Protein AF-A0A561US53-F1 (afdb_monomer)

Mean predicted aligned error: 11.06 Å

pLDDT: mean 70.09, std 14.66, range [27.77, 94.19]

Radius of gyration: 16.98 Å; Cα contacts (8 Å, |Δi|>4): 277; chains: 1; bounding box: 36×35×56 Å

Structure (mmCIF, N/CA/C/O backbone):
data_AF-A0A561US53-F1
#
_entry.id   AF-A0A561US53-F1
#
loop_
_atom_site.group_PDB
_atom_site.id
_atom_site.type_symbol
_atom_site.label_atom_id
_atom_site.label_alt_id
_atom_site.label_comp_id
_atom_site.label_asym_id
_atom_site.label_entity_id
_atom_site.label_seq_id
_atom_site.pdbx_PDB_ins_code
_atom_site.Cartn_x
_atom_site.Cartn_y
_atom_site.Cartn_z
_atom_site.occupancy
_atom_site.B_iso_or_equiv
_atom_site.auth_seq_id
_atom_site.auth_comp_id
_atom_site.auth_asym_id
_atom_site.auth_atom_id
_atom_site.pdbx_PDB_model_num
ATOM 1 N N . MET A 1 1 ? 6.860 -11.327 18.563 1.00 47.81 1 MET A N 1
ATOM 2 C CA . MET A 1 1 ? 6.692 -9.930 18.096 1.00 47.81 1 MET A CA 1
ATOM 3 C C . MET A 1 1 ? 5.212 -9.585 18.266 1.00 47.81 1 MET A C 1
ATOM 5 O O . MET A 1 1 ? 4.411 -10.388 17.823 1.00 47.81 1 MET A O 1
ATOM 9 N N . ARG A 1 2 ? 4.826 -8.514 18.985 1.00 60.31 2 ARG A N 1
ATOM 10 C CA . ARG A 1 2 ? 3.409 -8.286 19.382 1.00 60.31 2 ARG A CA 1
ATOM 11 C C . ARG A 1 2 ? 2.509 -7.714 18.279 1.00 60.31 2 ARG A C 1
ATOM 13 O O . ARG A 1 2 ? 1.297 -7.820 18.393 1.00 60.31 2 ARG A O 1
ATOM 20 N N . HIS A 1 3 ? 3.092 -7.125 17.237 1.00 65.12 3 HIS A N 1
ATOM 21 C CA . HIS A 1 3 ? 2.346 -6.511 16.140 1.00 65.12 3 HIS A CA 1
ATOM 22 C C . HIS A 1 3 ? 2.810 -7.133 14.818 1.00 65.12 3 HIS A C 1
ATOM 24 O O . HIS A 1 3 ? 4.002 -7.024 14.507 1.00 65.12 3 HIS A O 1
ATOM 30 N N . PRO A 1 4 ? 1.917 -7.794 14.062 1.00 67.75 4 PRO A N 1
ATOM 31 C CA . PRO A 1 4 ? 2.214 -8.270 12.716 1.00 67.75 4 PRO A CA 1
ATOM 32 C C . PRO A 1 4 ? 2.656 -7.119 11.803 1.00 67.75 4 PRO A C 1
ATOM 34 O O . PRO A 1 4 ? 2.146 -5.999 11.912 1.00 67.75 4 PRO A O 1
ATOM 37 N N . LEU A 1 5 ? 3.574 -7.391 10.868 1.00 64.00 5 LEU A N 1
ATOM 38 C CA . LEU A 1 5 ? 4.054 -6.390 9.906 1.00 64.00 5 LEU A CA 1
ATOM 39 C C . LEU A 1 5 ? 2.893 -5.774 9.105 1.00 64.00 5 LEU A C 1
ATOM 41 O O . LEU A 1 5 ? 2.8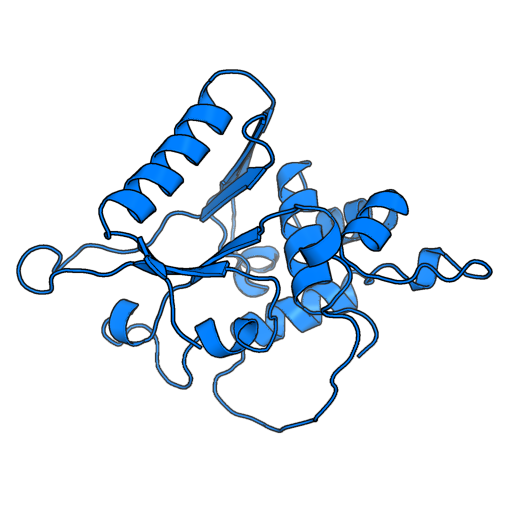63 -4.567 8.894 1.00 64.00 5 LEU A O 1
ATOM 45 N N . VAL A 1 6 ? 1.886 -6.577 8.748 1.00 61.41 6 VAL A N 1
ATOM 46 C CA . VAL A 1 6 ? 0.669 -6.115 8.061 1.00 61.41 6 VAL A CA 1
ATOM 47 C C . VAL A 1 6 ? -0.146 -5.120 8.868 1.00 61.41 6 VAL A C 1
ATOM 49 O O . VAL A 1 6 ? -0.614 -4.133 8.310 1.00 61.41 6 VAL A O 1
ATOM 52 N N . THR A 1 7 ? -0.285 -5.331 10.177 1.00 68.88 7 THR A N 1
ATOM 53 C CA . THR A 1 7 ? -0.986 -4.396 11.055 1.00 68.88 7 THR A CA 1
ATOM 54 C C . THR A 1 7 ? -0.268 -3.056 11.037 1.00 68.88 7 THR A C 1
ATOM 56 O O . THR A 1 7 ? -0.907 -2.025 10.872 1.00 68.88 7 THR A O 1
ATOM 59 N N . VAL A 1 8 ? 1.063 -3.067 11.132 1.00 74.88 8 VAL A N 1
ATOM 60 C CA . VAL A 1 8 ? 1.875 -1.847 11.091 1.00 74.88 8 VAL A CA 1
ATOM 61 C C . VAL A 1 8 ? 1.775 -1.154 9.738 1.00 74.88 8 VAL A C 1
ATOM 63 O O . VAL A 1 8 ? 1.469 0.028 9.705 1.00 74.88 8 VAL A O 1
ATOM 66 N N . LEU A 1 9 ? 1.935 -1.871 8.627 1.00 70.94 9 LEU A N 1
ATOM 67 C CA . LEU A 1 9 ? 1.839 -1.292 7.286 1.00 70.94 9 LEU A CA 1
ATOM 68 C C . LEU A 1 9 ? 0.445 -0.743 6.981 1.00 70.94 9 LEU A C 1
ATOM 70 O O . LEU A 1 9 ? 0.327 0.347 6.430 1.00 70.94 9 LEU A O 1
ATOM 74 N N . ALA A 1 10 ? -0.613 -1.461 7.361 1.00 70.25 10 ALA A N 1
ATOM 75 C CA . ALA A 1 10 ? -1.985 -1.007 7.173 1.00 70.25 10 ALA A CA 1
ATOM 76 C C . ALA A 1 10 ? -2.293 0.222 8.037 1.00 70.25 10 ALA A C 1
ATOM 78 O O . ALA A 1 10 ? -2.934 1.159 7.564 1.00 70.25 10 ALA A O 1
ATOM 79 N N . LEU A 1 11 ? -1.813 0.250 9.283 1.00 74.88 11 LEU A N 1
ATOM 80 C CA . LEU A 1 11 ? -1.936 1.405 10.170 1.00 74.88 11 LEU A CA 1
ATOM 81 C C . LEU A 1 11 ? -1.133 2.604 9.657 1.00 74.88 11 LEU A C 1
ATOM 83 O O . LEU A 1 11 ? -1.670 3.703 9.610 1.00 74.88 11 LEU A O 1
ATOM 87 N N . THR A 1 12 ? 0.104 2.400 9.200 1.00 73.50 12 THR A N 1
ATOM 88 C CA . THR A 1 12 ? 0.932 3.442 8.581 1.00 73.50 12 THR A CA 1
ATOM 89 C C . THR A 1 12 ? 0.277 3.981 7.317 1.00 73.50 12 THR A C 1
ATOM 91 O O . THR A 1 12 ? 0.130 5.191 7.181 1.00 73.50 12 THR A O 1
ATOM 94 N N . ALA A 1 13 ? -0.187 3.107 6.421 1.00 69.12 13 ALA A N 1
ATOM 95 C CA . ALA A 1 13 ? -0.892 3.516 5.214 1.00 69.12 13 ALA A CA 1
ATOM 96 C C . ALA A 1 13 ? -2.160 4.310 5.555 1.00 69.12 13 ALA A C 1
ATOM 98 O O . ALA A 1 13 ? -2.399 5.351 4.952 1.00 69.12 13 ALA A O 1
ATOM 99 N N . ARG A 1 14 ? -2.948 3.879 6.554 1.00 68.38 14 ARG A N 1
ATOM 100 C CA . ARG A 1 14 ? -4.140 4.617 7.002 1.00 68.38 14 ARG A CA 1
ATOM 101 C C . ARG A 1 14 ? -3.815 5.947 7.675 1.00 68.38 14 ARG A C 1
ATOM 103 O O . ARG A 1 14 ? -4.537 6.905 7.431 1.00 68.38 14 ARG A O 1
ATOM 110 N N . ALA A 1 15 ? -2.746 6.027 8.460 1.00 71.25 15 ALA A N 1
ATOM 111 C CA . ALA A 1 15 ? -2.285 7.270 9.069 1.00 71.25 15 ALA A CA 1
ATOM 112 C C . ALA A 1 15 ? -1.870 8.289 8.005 1.00 71.25 15 ALA A C 1
ATOM 114 O O . ALA A 1 15 ? -2.274 9.450 8.034 1.00 71.25 15 ALA A O 1
ATOM 115 N N . VAL A 1 16 ? -1.119 7.833 7.007 1.00 63.56 16 VAL A N 1
ATOM 116 C CA . VAL A 1 16 ? -0.717 8.640 5.855 1.00 63.56 16 VAL A CA 1
ATOM 117 C C . VAL A 1 16 ? -1.952 9.066 5.039 1.00 63.56 16 VAL A C 1
ATOM 119 O O . VAL A 1 16 ? -2.126 10.251 4.751 1.00 63.56 16 VAL A O 1
ATOM 122 N N . LEU A 1 17 ? -2.897 8.145 4.805 1.00 56.56 17 LEU A N 1
ATOM 123 C CA . LEU A 1 17 ? -4.239 8.424 4.264 1.00 56.56 17 LEU A CA 1
ATOM 124 C C . LEU A 1 17 ? -5.115 9.293 5.181 1.00 56.56 17 LEU A C 1
ATOM 126 O O . LEU A 1 17 ? -6.212 9.677 4.795 1.00 56.56 17 LEU A O 1
ATOM 130 N N . ALA A 1 18 ? -4.703 9.593 6.406 1.00 62.00 18 ALA A N 1
ATOM 131 C CA . ALA A 1 18 ? -5.403 10.520 7.284 1.00 62.00 18 ALA A CA 1
ATOM 132 C C . ALA A 1 18 ? -4.732 11.898 7.337 1.00 62.00 18 ALA A C 1
ATOM 134 O O . ALA A 1 18 ? -5.320 12.825 7.893 1.00 62.00 18 ALA A O 1
ATOM 135 N N . GLY A 1 19 ? -3.571 12.049 6.689 1.00 54.91 19 GLY A N 1
ATOM 136 C CA . GLY A 1 19 ? -2.815 13.294 6.591 1.00 54.91 19 GLY A CA 1
ATOM 137 C C . GLY A 1 19 ? -1.494 13.280 7.358 1.00 54.91 19 GLY A C 1
ATOM 138 O O . GLY A 1 19 ? -0.845 14.321 7.438 1.00 54.91 19 GLY A O 1
ATOM 139 N N . ALA A 1 20 ? -1.072 12.139 7.915 1.00 62.84 20 ALA A N 1
ATOM 140 C CA . ALA A 1 20 ? 0.216 12.040 8.591 1.00 62.84 20 ALA A CA 1
ATOM 141 C C . ALA A 1 20 ? 1.372 12.249 7.598 1.00 62.84 20 ALA A C 1
ATOM 143 O O . ALA A 1 20 ? 1.486 11.547 6.594 1.00 62.84 20 ALA A O 1
ATOM 144 N N . ARG A 1 21 ? 2.238 13.223 7.898 1.00 63.00 21 ARG A N 1
ATOM 145 C CA . ARG A 1 21 ? 3.372 13.645 7.050 1.00 63.00 21 ARG A CA 1
ATOM 146 C C . ARG A 1 21 ? 4.745 13.331 7.649 1.00 63.00 21 ARG A C 1
ATOM 148 O O . ARG A 1 21 ? 5.763 13.714 7.089 1.00 63.00 21 ARG A O 1
ATOM 155 N N . SER A 1 22 ? 4.784 12.657 8.793 1.00 62.22 22 SER A N 1
ATOM 156 C CA . SER A 1 22 ? 6.012 12.239 9.470 1.00 62.22 22 SER A CA 1
ATOM 157 C C . SER A 1 22 ? 5.762 10.951 10.254 1.00 62.22 22 SER A C 1
ATOM 159 O O . SER A 1 22 ? 4.616 10.640 10.577 1.00 62.22 22 SER A O 1
ATOM 161 N N . LEU A 1 23 ? 6.816 10.205 10.607 1.00 65.69 23 LEU A N 1
ATOM 162 C CA . LEU A 1 23 ? 6.675 9.024 11.478 1.00 65.69 23 LEU A CA 1
ATOM 163 C C . LEU A 1 23 ? 6.080 9.366 12.844 1.00 65.69 23 LEU A C 1
ATOM 165 O O . LEU A 1 23 ? 5.353 8.554 13.408 1.00 65.69 23 LEU A O 1
ATOM 169 N N . LEU A 1 24 ? 6.366 10.567 13.350 1.00 70.94 24 LEU A N 1
ATOM 170 C CA . LEU A 1 24 ? 5.757 11.067 14.575 1.00 70.94 24 LEU A CA 1
ATOM 171 C C . LEU A 1 24 ? 4.241 11.211 14.396 1.00 70.94 24 LEU A C 1
ATOM 173 O O . LEU A 1 24 ? 3.497 10.599 15.151 1.00 70.94 24 LEU A O 1
ATOM 177 N N . ALA A 1 25 ? 3.797 11.891 13.334 1.00 63.75 25 ALA A N 1
ATOM 178 C CA . ALA A 1 25 ? 2.376 12.043 13.021 1.00 63.75 25 ALA A CA 1
ATOM 179 C C . ALA A 1 25 ? 1.690 10.696 12.729 1.00 63.75 25 ALA A C 1
ATOM 181 O O . ALA A 1 25 ? 0.515 10.512 13.031 1.00 63.75 25 ALA A O 1
ATOM 182 N N . VAL A 1 26 ? 2.419 9.729 12.157 1.00 71.31 26 VAL A N 1
ATOM 183 C CA . VAL A 1 26 ? 1.930 8.353 11.995 1.00 71.31 26 VAL A CA 1
ATOM 184 C C . VAL A 1 26 ? 1.754 7.690 13.358 1.00 71.31 26 VAL A C 1
ATOM 186 O O . VAL A 1 26 ? 0.722 7.079 13.597 1.00 71.31 26 VAL A O 1
ATOM 189 N N . GLY A 1 27 ? 2.734 7.813 14.253 1.00 76.38 27 GLY A N 1
ATOM 190 C CA . GLY A 1 27 ? 2.661 7.278 15.610 1.00 76.38 27 GLY A CA 1
ATOM 191 C C . GLY A 1 27 ? 1.522 7.882 16.431 1.00 76.38 27 GLY A C 1
ATOM 192 O O . GLY A 1 27 ? 0.808 7.138 17.095 1.00 76.38 27 GLY A O 1
ATOM 193 N N . GLU A 1 28 ? 1.326 9.198 16.341 1.00 82.00 28 GLU A N 1
ATOM 194 C CA . GLU A 1 28 ? 0.218 9.929 16.970 1.00 82.00 28 GLU A CA 1
ATOM 195 C C . GLU A 1 28 ? -1.127 9.450 16.423 1.00 82.00 28 GLU A C 1
ATOM 197 O O . GLU A 1 28 ? -1.981 9.008 17.186 1.00 82.00 28 GLU A O 1
ATOM 202 N N . TRP A 1 29 ? -1.279 9.410 15.094 1.00 86.75 29 TRP A N 1
ATOM 203 C CA . TRP A 1 29 ? -2.506 8.913 14.476 1.00 86.75 29 TRP A CA 1
ATOM 204 C C . TRP A 1 29 ? -2.807 7.469 14.873 1.00 86.75 29 TRP A C 1
ATOM 206 O O . TRP A 1 29 ? -3.952 7.119 15.147 1.00 86.75 29 TRP A O 1
ATOM 216 N N . VAL A 1 30 ? -1.780 6.615 14.898 1.00 84.19 30 VAL A N 1
ATOM 217 C CA . VAL A 1 30 ? -1.933 5.224 15.313 1.00 84.19 30 VAL A CA 1
ATOM 218 C C . VAL A 1 30 ? -2.359 5.157 16.769 1.00 84.19 30 VAL A C 1
ATOM 220 O O . VAL A 1 30 ? -3.300 4.431 17.051 1.00 84.19 30 VAL A O 1
ATOM 223 N N . ALA A 1 31 ? -1.743 5.916 17.673 1.00 85.88 31 ALA A N 1
ATOM 224 C CA . ALA A 1 31 ? -2.114 5.926 19.088 1.00 85.88 31 ALA A CA 1
ATOM 225 C C . ALA A 1 31 ? -3.589 6.303 19.330 1.00 85.88 31 ALA A C 1
ATOM 227 O O . ALA A 1 31 ? -4.179 5.820 20.298 1.00 85.88 31 ALA A O 1
ATOM 228 N N . ASP A 1 32 ? -4.175 7.095 18.428 1.00 82.50 32 ASP A N 1
ATOM 229 C CA . ASP A 1 32 ? -5.578 7.524 18.463 1.00 82.50 32 ASP A CA 1
ATOM 230 C C . ASP A 1 32 ? -6.508 6.679 17.572 1.00 82.50 32 ASP A C 1
ATOM 232 O O . ASP A 1 32 ? -7.720 6.914 17.513 1.00 82.50 32 ASP A O 1
ATOM 236 N N . ALA A 1 33 ? -5.977 5.681 16.860 1.00 79.94 33 ALA A N 1
ATOM 237 C CA . ALA A 1 33 ? -6.776 4.860 15.965 1.00 79.94 33 ALA A CA 1
ATOM 238 C C . ALA A 1 33 ? -7.817 4.041 16.753 1.00 79.94 33 ALA A C 1
ATOM 240 O O . ALA A 1 33 ? -7.483 3.468 17.789 1.00 79.94 33 ALA A O 1
ATOM 241 N N . PRO A 1 34 ? -9.066 3.911 16.268 1.00 78.00 34 PRO A N 1
ATOM 242 C CA . PRO A 1 34 ? -10.123 3.239 17.018 1.00 78.00 34 PRO A CA 1
ATOM 243 C C . PRO A 1 34 ? -9.823 1.739 17.212 1.00 78.00 34 PRO A C 1
ATOM 245 O O . PRO A 1 34 ? -9.317 1.107 16.280 1.00 78.00 34 PRO A O 1
ATOM 248 N N . PRO A 1 35 ? -10.198 1.126 18.357 1.00 76.81 35 PRO A N 1
ATOM 249 C CA . PRO A 1 35 ? -9.976 -0.304 18.628 1.00 76.81 35 PRO A CA 1
ATOM 250 C C . PRO A 1 35 ? -10.502 -1.218 17.517 1.00 76.81 35 PRO A C 1
ATOM 252 O O . PRO A 1 35 ? -9.815 -2.141 17.084 1.00 76.81 35 PRO A O 1
ATOM 255 N N . ALA A 1 36 ? -11.662 -0.865 16.955 1.00 72.12 36 ALA A N 1
ATOM 256 C CA . ALA A 1 36 ? -12.276 -1.565 15.831 1.00 72.12 36 ALA A CA 1
ATOM 257 C C . ALA A 1 36 ? -11.343 -1.695 14.611 1.00 72.12 36 ALA A C 1
ATOM 259 O O . ALA A 1 36 ? -11.446 -2.652 13.848 1.00 72.12 36 ALA A O 1
ATOM 260 N N . LEU A 1 37 ? -10.418 -0.751 14.395 1.00 68.12 37 LEU A N 1
ATOM 261 C CA . LEU A 1 37 ? -9.443 -0.846 13.311 1.00 68.12 37 LEU A CA 1
ATOM 262 C C . LEU A 1 37 ? -8.402 -1.940 13.576 1.00 68.12 37 LEU A C 1
ATOM 264 O O . LEU A 1 37 ? -8.063 -2.682 12.658 1.00 68.12 37 LEU A O 1
ATOM 268 N N . LEU A 1 38 ? -7.915 -2.060 14.810 1.00 71.12 38 LEU A N 1
ATOM 269 C CA . LEU A 1 38 ? -6.960 -3.100 15.197 1.00 71.12 38 LEU A CA 1
ATOM 270 C C . LEU A 1 38 ? -7.609 -4.481 15.163 1.00 71.12 38 LEU A C 1
ATOM 272 O O . LEU A 1 38 ? -7.028 -5.416 14.615 1.00 71.12 38 LEU A O 1
ATOM 276 N N . GLU A 1 39 ? -8.841 -4.583 15.651 1.00 70.44 39 GLU A N 1
ATOM 277 C CA . GLU A 1 39 ? -9.632 -5.814 15.606 1.00 70.44 39 GLU A CA 1
ATOM 278 C C . GLU A 1 39 ? -9.887 -6.270 14.163 1.00 70.44 39 GLU A C 1
ATOM 280 O O . GLU A 1 39 ? -9.769 -7.461 13.853 1.00 70.44 39 GLU A O 1
ATOM 285 N N . ARG A 1 40 ? -10.178 -5.327 13.250 1.00 61.84 40 ARG A N 1
ATOM 286 C CA . ARG A 1 40 ? -10.301 -5.588 11.803 1.00 61.84 40 ARG A CA 1
ATOM 287 C C . ARG A 1 40 ? -8.997 -6.074 11.175 1.00 61.84 40 ARG A C 1
ATOM 289 O O . ARG A 1 40 ? -9.053 -6.849 10.225 1.00 61.84 40 ARG A O 1
ATOM 296 N N . LEU A 1 41 ? -7.856 -5.638 11.703 1.00 63.78 41 LEU A N 1
ATOM 297 C CA . LEU A 1 41 ? -6.516 -6.065 11.289 1.00 63.78 41 LEU A CA 1
ATOM 298 C C . LEU A 1 41 ? -6.042 -7.344 12.003 1.00 63.78 41 LEU A C 1
ATOM 300 O O . LEU A 1 41 ? -4.880 -7.711 11.863 1.00 63.78 41 LEU A O 1
ATOM 304 N N . GLY A 1 42 ? -6.919 -8.020 12.755 1.00 64.06 42 GLY A N 1
ATOM 305 C CA . GLY A 1 42 ? -6.611 -9.288 13.424 1.00 64.06 42 GLY A CA 1
ATOM 306 C C . GLY A 1 42 ? -5.849 -9.146 14.744 1.00 64.06 42 GLY A C 1
ATOM 307 O O . GLY A 1 42 ? -5.445 -10.152 15.323 1.00 64.06 42 GLY A O 1
ATOM 308 N N . THR A 1 43 ? -5.673 -7.925 15.250 1.00 71.00 43 THR A N 1
ATOM 309 C CA . THR A 1 43 ? -5.027 -7.677 16.541 1.00 71.00 43 THR A CA 1
ATOM 310 C C . THR A 1 43 ? -6.043 -7.833 17.665 1.00 71.00 43 THR A C 1
ATOM 312 O O . THR A 1 43 ? -7.066 -7.150 17.688 1.00 71.00 43 THR A O 1
ATOM 315 N N . VAL A 1 44 ? -5.745 -8.710 18.624 1.00 74.44 44 VAL A N 1
ATOM 316 C CA . VAL A 1 44 ? -6.521 -8.823 19.864 1.00 74.44 44 VAL A CA 1
ATOM 317 C C . VAL A 1 44 ? -6.217 -7.607 20.737 1.00 74.44 44 VAL A C 1
ATOM 319 O O . VAL A 1 44 ? -5.059 -7.375 21.087 1.00 74.44 44 VAL A O 1
ATOM 322 N N . VAL A 1 45 ? -7.247 -6.827 21.066 1.00 78.69 45 VAL A N 1
ATOM 323 C CA . VAL A 1 45 ? -7.120 -5.671 21.960 1.00 78.69 45 VAL A CA 1
ATOM 324 C C . VAL A 1 45 ? -7.190 -6.157 23.404 1.00 78.69 45 VAL A C 1
ATOM 326 O O . VAL A 1 45 ? -8.164 -6.789 23.804 1.00 78.69 45 VAL A O 1
ATOM 329 N N . ASP A 1 46 ? -6.144 -5.874 24.180 1.00 80.44 46 ASP A N 1
ATOM 330 C CA . ASP A 1 46 ? -6.106 -6.157 25.617 1.00 80.44 46 ASP A CA 1
ATOM 331 C C . ASP A 1 46 ? -7.188 -5.323 26.339 1.00 80.44 46 ASP A C 1
ATOM 333 O O . ASP A 1 46 ? -7.123 -4.090 26.286 1.00 80.44 46 ASP A O 1
ATOM 337 N N . PRO A 1 47 ? -8.172 -5.947 27.017 1.00 77.56 47 PRO A N 1
ATOM 338 C CA . PRO A 1 47 ? -9.246 -5.216 27.689 1.00 77.56 47 PRO A CA 1
ATOM 339 C C . PRO A 1 47 ? -8.773 -4.375 28.882 1.00 77.56 47 PRO A C 1
ATOM 341 O O . PRO A 1 47 ? -9.401 -3.372 29.211 1.00 77.56 47 PRO A O 1
ATOM 344 N N . LEU A 1 48 ? -7.683 -4.777 29.544 1.00 80.62 48 LEU A N 1
ATOM 345 C CA . LEU A 1 48 ? -7.147 -4.118 30.739 1.00 80.62 48 LEU A CA 1
ATOM 346 C C . LEU A 1 48 ? -6.161 -3.006 30.377 1.00 80.62 48 LEU A C 1
ATOM 348 O O . LEU A 1 48 ? -6.088 -1.986 31.061 1.00 80.62 48 LEU A O 1
ATOM 352 N N . TYR A 1 49 ? -5.412 -3.183 29.287 1.00 80.25 49 TYR A N 1
ATOM 353 C CA . TYR A 1 49 ? -4.425 -2.212 28.816 1.00 80.25 49 TYR A CA 1
ATOM 354 C C . TYR A 1 49 ? -4.530 -1.978 27.307 1.00 80.25 49 TYR A C 1
ATOM 356 O O . TYR A 1 49 ? -3.560 -2.239 26.583 1.00 80.25 49 TYR A O 1
ATOM 364 N N . PRO A 1 50 ? -5.651 -1.420 26.811 1.00 74.88 50 PRO A N 1
ATOM 365 C CA . PRO A 1 50 ? -5.923 -1.313 25.383 1.00 74.88 50 PRO A CA 1
ATOM 366 C C . PRO A 1 50 ? -4.765 -0.654 24.643 1.00 74.88 50 PRO A C 1
ATOM 368 O O . PRO A 1 50 ? -4.246 -1.260 23.712 1.00 74.88 50 PRO A O 1
ATOM 371 N N . LYS A 1 51 ? -4.241 0.482 25.129 1.00 77.44 51 LYS A N 1
ATOM 372 C CA . LYS A 1 51 ? -3.132 1.224 24.493 1.00 77.44 51 LYS A CA 1
ATOM 373 C C . LYS A 1 51 ? -1.875 0.390 24.189 1.00 77.44 51 LYS A C 1
ATOM 375 O O . LYS A 1 51 ? -1.142 0.741 23.273 1.00 77.44 51 LYS A O 1
ATOM 380 N N . ARG A 1 52 ? -1.619 -0.723 24.893 1.00 80.50 52 ARG A N 1
ATOM 381 C CA . ARG A 1 52 ? -0.484 -1.627 24.599 1.00 80.50 52 ARG A CA 1
ATOM 382 C C . ARG A 1 52 ? -0.682 -2.469 23.332 1.00 80.50 52 ARG A C 1
ATOM 384 O O . ARG A 1 52 ? 0.278 -3.055 22.839 1.00 80.50 52 ARG A O 1
ATOM 391 N N . SER A 1 53 ? -1.906 -2.532 22.818 1.00 81.38 53 SER A N 1
ATOM 392 C CA . SER A 1 53 ? -2.273 -3.257 21.594 1.00 81.38 53 SER A CA 1
ATOM 393 C C . SER A 1 53 ? -1.882 -2.489 20.328 1.00 81.38 53 SER A C 1
ATOM 395 O O . SER A 1 53 ? -1.754 -3.085 19.257 1.00 81.38 53 SER A O 1
ATOM 397 N N . TRP A 1 54 ? -1.627 -1.182 20.449 1.00 85.75 54 TRP A N 1
ATOM 398 C CA . TRP A 1 54 ? -1.167 -0.334 19.358 1.00 85.75 54 TRP A CA 1
ATOM 399 C C . TRP A 1 54 ? 0.353 -0.369 19.229 1.00 85.75 54 TRP A C 1
ATOM 401 O O . TRP A 1 54 ? 1.062 -0.288 20.236 1.00 85.75 54 TRP A O 1
ATOM 411 N N . PRO A 1 55 ? 0.883 -0.457 17.998 1.00 82.62 55 PRO A N 1
ATOM 412 C CA . PRO A 1 55 ? 2.310 -0.337 17.798 1.00 82.62 55 PRO A CA 1
ATOM 413 C C . PRO A 1 55 ? 2.733 1.098 18.118 1.00 82.62 55 PRO A C 1
ATOM 415 O O . PRO A 1 55 ? 2.285 2.050 17.485 1.00 82.62 55 PRO A O 1
ATOM 418 N N . ALA A 1 56 ? 3.632 1.246 19.088 1.00 83.19 56 ALA A N 1
ATOM 419 C CA . ALA A 1 56 ? 4.283 2.524 19.346 1.00 83.19 56 ALA A CA 1
ATOM 420 C C . ALA A 1 56 ? 5.079 2.986 18.112 1.00 83.19 56 ALA A C 1
ATOM 422 O O . ALA A 1 56 ? 5.556 2.154 17.334 1.00 83.19 56 ALA A O 1
ATOM 423 N N . GLU A 1 57 ? 5.311 4.294 17.980 1.00 83.81 57 GLU A N 1
ATOM 424 C CA . GLU A 1 57 ? 6.113 4.876 16.892 1.00 83.81 57 GLU A CA 1
ATOM 425 C C . GLU A 1 57 ? 7.458 4.159 16.706 1.00 83.81 57 GLU A C 1
ATOM 427 O O . GLU A 1 57 ? 7.821 3.817 15.586 1.00 83.81 57 GLU A O 1
ATOM 432 N N . SER A 1 58 ? 8.157 3.823 17.794 1.00 75.19 58 SER A N 1
ATOM 433 C CA . SER A 1 58 ? 9.428 3.090 17.741 1.00 75.19 58 SER A CA 1
ATOM 434 C C . SER A 1 58 ? 9.296 1.683 17.142 1.00 75.19 58 SER A C 1
ATOM 436 O O . SER A 1 58 ? 10.222 1.182 16.505 1.00 75.19 58 SER A O 1
ATOM 438 N N . THR A 1 59 ? 8.137 1.041 17.309 1.00 77.56 59 THR A N 1
ATOM 439 C CA . THR A 1 59 ? 7.826 -0.246 16.678 1.00 77.56 59 THR A CA 1
ATOM 440 C C . THR A 1 59 ? 7.513 -0.076 15.201 1.00 77.56 59 THR A C 1
ATOM 442 O O . THR A 1 59 ? 8.025 -0.855 14.401 1.00 77.56 59 THR A O 1
ATOM 445 N N . ILE A 1 60 ? 6.732 0.946 14.839 1.00 75.75 60 ILE A N 1
ATOM 446 C CA . ILE A 1 60 ? 6.446 1.294 13.442 1.00 75.75 60 ILE A CA 1
ATOM 447 C C . ILE A 1 60 ? 7.760 1.565 12.710 1.00 75.75 60 ILE A C 1
ATOM 449 O O . ILE A 1 60 ? 8.064 0.915 11.715 1.00 75.75 60 ILE A O 1
ATOM 453 N N . ARG A 1 61 ? 8.590 2.441 13.277 1.00 69.88 61 ARG A N 1
ATOM 454 C CA . ARG A 1 61 ? 9.915 2.791 12.774 1.00 69.88 61 ARG A CA 1
ATOM 455 C C . ARG A 1 61 ? 10.792 1.561 12.571 1.00 69.88 61 ARG A C 1
ATOM 457 O O . ARG A 1 61 ? 11.266 1.343 11.467 1.00 69.88 61 ARG A O 1
ATOM 464 N N . ARG A 1 62 ? 10.963 0.726 13.602 1.00 67.75 62 ARG A N 1
ATOM 465 C CA . ARG A 1 62 ? 11.801 -0.481 13.522 1.00 67.75 62 ARG A CA 1
ATOM 466 C C . ARG A 1 62 ? 11.301 -1.467 12.468 1.00 67.75 62 ARG A C 1
ATOM 468 O O . ARG A 1 62 ? 12.114 -2.136 11.848 1.00 67.75 62 ARG A O 1
ATOM 475 N N . LEU A 1 63 ? 9.989 -1.610 12.290 1.00 72.12 63 LEU A N 1
ATOM 476 C CA . LEU A 1 63 ? 9.437 -2.542 11.304 1.00 72.12 63 LEU A CA 1
ATOM 477 C C . LEU A 1 63 ? 9.536 -2.007 9.876 1.00 72.12 63 LEU A C 1
ATOM 479 O O . LEU A 1 63 ? 9.870 -2.781 8.988 1.00 72.12 63 LEU A O 1
ATOM 483 N N . LEU A 1 64 ? 9.342 -0.705 9.664 1.00 68.50 64 LEU A N 1
ATOM 484 C CA . LEU A 1 64 ? 9.617 -0.072 8.370 1.00 68.50 64 LEU A 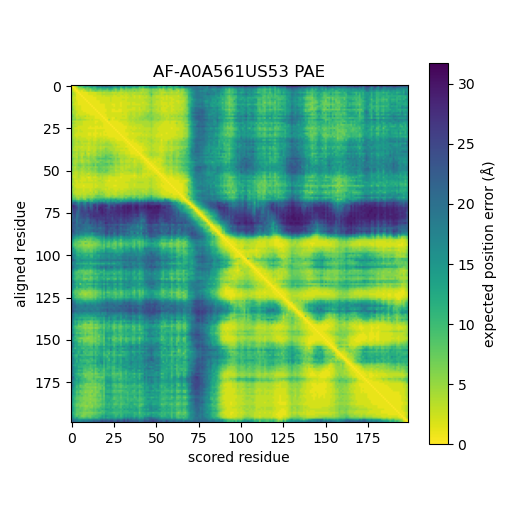CA 1
ATOM 485 C C . LEU A 1 64 ? 11.114 -0.112 8.035 1.00 68.50 64 LEU A C 1
ATOM 487 O O . LEU A 1 64 ? 11.473 -0.423 6.910 1.00 68.50 64 LEU A O 1
ATOM 491 N N . ALA A 1 65 ? 11.988 0.075 9.026 1.00 63.78 65 ALA A N 1
ATOM 492 C CA . ALA A 1 65 ? 13.430 -0.087 8.856 1.00 63.78 65 ALA A CA 1
ATOM 493 C C . ALA A 1 65 ? 13.810 -1.509 8.419 1.00 63.78 65 ALA A C 1
ATOM 495 O O . ALA A 1 65 ? 14.750 -1.684 7.662 1.00 63.78 65 ALA A O 1
ATOM 496 N N . ARG A 1 66 ? 13.070 -2.539 8.851 1.00 60.78 66 ARG A N 1
ATOM 497 C CA . ARG A 1 66 ? 13.305 -3.918 8.389 1.00 60.78 66 ARG A CA 1
ATOM 498 C C . ARG A 1 66 ? 12.925 -4.121 6.928 1.00 60.78 66 ARG A C 1
ATOM 500 O O . ARG A 1 66 ? 13.632 -4.841 6.234 1.00 60.78 66 ARG A O 1
ATOM 507 N N . VAL A 1 67 ? 11.869 -3.449 6.466 1.00 59.12 67 VAL A N 1
ATOM 508 C CA . VAL A 1 67 ? 11.537 -3.384 5.034 1.00 59.12 67 VAL A CA 1
ATOM 509 C C . VAL A 1 67 ? 12.674 -2.703 4.255 1.00 59.12 67 VAL A C 1
ATOM 511 O O . VAL A 1 67 ? 12.962 -3.116 3.136 1.00 59.12 67 VAL A O 1
ATOM 514 N N . ASP A 1 68 ? 13.377 -1.744 4.871 1.00 52.41 68 ASP A N 1
ATOM 515 C CA . ASP A 1 68 ? 14.568 -1.105 4.288 1.00 52.41 68 ASP A CA 1
ATOM 516 C C . ASP A 1 68 ? 15.827 -1.995 4.332 1.00 52.41 68 ASP A C 1
ATOM 518 O O . ASP A 1 68 ? 16.672 -1.894 3.444 1.00 52.41 68 ASP A O 1
ATOM 522 N N . THR A 1 69 ? 15.992 -2.840 5.361 1.00 44.00 69 THR A N 1
ATOM 523 C CA . THR A 1 69 ? 17.255 -3.549 5.658 1.00 44.00 69 THR A CA 1
ATOM 524 C C . THR A 1 69 ? 17.291 -5.038 5.313 1.00 44.00 69 THR A C 1
ATOM 526 O O . THR A 1 69 ? 18.302 -5.669 5.608 1.00 44.00 69 THR A O 1
ATOM 529 N N . ASP A 1 70 ? 16.267 -5.645 4.706 1.00 45.66 70 ASP A N 1
ATOM 530 C CA . ASP A 1 70 ? 16.263 -7.092 4.397 1.00 45.66 70 ASP A CA 1
ATOM 531 C C . ASP A 1 70 ? 17.187 -7.506 3.211 1.00 45.66 70 ASP A C 1
ATOM 533 O O . ASP A 1 70 ? 16.854 -8.344 2.372 1.00 45.66 70 ASP A O 1
ATOM 537 N N . ALA A 1 71 ? 18.430 -7.006 3.223 1.00 36.56 71 ALA A N 1
ATOM 538 C CA . ALA A 1 71 ? 19.630 -7.659 2.709 1.00 36.56 71 ALA A CA 1
ATOM 539 C C . ALA A 1 71 ? 20.461 -8.245 3.889 1.00 36.56 71 ALA A C 1
ATOM 541 O O . ALA A 1 71 ? 21.384 -7.612 4.393 1.00 36.56 71 ALA A O 1
ATOM 542 N N . SER A 1 72 ? 20.165 -9.508 4.252 1.00 36.31 72 SER A N 1
ATOM 543 C CA . SER A 1 72 ? 20.923 -10.447 5.134 1.00 36.31 72 SER A CA 1
ATOM 544 C C . SER A 1 72 ? 20.742 -10.367 6.680 1.00 36.31 72 SER A C 1
ATOM 546 O O . SER A 1 72 ? 20.318 -9.343 7.200 1.00 36.31 72 SER A O 1
ATOM 548 N N . PRO A 1 73 ? 20.945 -11.475 7.449 1.00 50.44 73 PRO A N 1
ATOM 549 C CA . PRO A 1 73 ? 19.840 -12.174 8.120 1.00 50.44 73 PRO A CA 1
ATOM 550 C C . PRO A 1 73 ? 20.032 -12.422 9.635 1.00 50.44 73 PRO A C 1
ATOM 552 O O . PRO A 1 73 ? 21.135 -12.431 10.169 1.00 50.44 73 PRO A O 1
ATOM 555 N N . SER A 1 74 ? 18.949 -12.786 10.328 1.00 33.25 74 SER A N 1
ATOM 556 C CA . SER A 1 74 ? 18.865 -14.073 11.050 1.00 33.25 74 SER A CA 1
ATOM 557 C C . SER A 1 74 ? 17.439 -14.347 11.546 1.00 33.25 74 SER A C 1
ATOM 559 O O . SER A 1 74 ? 16.663 -13.439 11.843 1.00 33.25 74 SER A O 1
ATOM 561 N N . GLY A 1 75 ? 17.078 -15.630 11.496 1.00 34.97 75 GLY A N 1
ATOM 562 C CA . GLY A 1 75 ? 15.717 -16.142 11.591 1.00 34.97 75 GLY A CA 1
ATOM 563 C C . GLY A 1 75 ? 15.061 -16.099 12.969 1.00 34.97 75 GLY A C 1
ATOM 564 O O . GLY A 1 75 ? 15.670 -15.834 13.999 1.00 34.97 75 GLY A O 1
ATOM 565 N N . GLY A 1 76 ? 13.770 -16.410 12.949 1.00 28.25 76 GLY A N 1
ATOM 566 C CA . GLY A 1 76 ? 12.945 -16.592 14.130 1.00 28.25 76 GLY A CA 1
ATOM 567 C C . GLY A 1 76 ? 11.521 -16.924 13.713 1.00 28.25 76 GLY A C 1
ATOM 568 O O . GLY A 1 76 ? 10.776 -16.043 13.297 1.00 28.25 76 GLY A O 1
ATOM 569 N N . SER A 1 77 ? 11.195 -18.213 13.799 1.00 37.41 77 SER A N 1
ATOM 570 C CA . SER A 1 77 ? 9.854 -18.790 13.682 1.00 37.41 77 SER A CA 1
ATOM 571 C C . SER A 1 77 ? 8.831 -18.048 14.553 1.00 37.41 77 SER A C 1
ATOM 573 O O . SER A 1 77 ? 9.161 -17.588 15.648 1.00 37.41 77 SER A O 1
ATOM 575 N N . GLY A 1 78 ? 7.582 -17.958 14.093 1.00 27.77 78 GLY A N 1
ATOM 576 C CA . GLY A 1 78 ? 6.495 -17.445 14.922 1.00 27.77 78 GLY A CA 1
ATOM 577 C C . GLY A 1 78 ? 5.194 -17.196 14.174 1.00 27.77 78 GLY A C 1
ATOM 578 O O . GLY A 1 78 ? 4.793 -16.049 14.004 1.00 27.77 78 GLY A O 1
ATOM 579 N N . THR A 1 79 ? 4.519 -18.270 13.768 1.00 44.84 79 THR A N 1
ATOM 580 C CA . THR A 1 79 ? 3.085 -18.277 13.454 1.00 44.84 79 THR A CA 1
ATOM 581 C C . THR A 1 79 ? 2.289 -17.685 14.621 1.00 44.84 79 THR A C 1
ATOM 583 O O . THR A 1 79 ? 2.495 -18.104 15.757 1.00 44.84 79 THR A O 1
ATOM 586 N N . THR A 1 80 ? 1.375 -16.744 14.364 1.00 33.91 80 THR A N 1
ATOM 587 C CA . THR A 1 80 ? 0.010 -16.689 14.942 1.00 33.91 80 THR A CA 1
ATOM 588 C C . THR A 1 80 ? -0.740 -15.424 14.497 1.00 33.91 80 THR A C 1
ATOM 590 O O . THR A 1 80 ? -0.165 -14.344 14.413 1.00 33.91 80 THR A O 1
ATOM 593 N N . ALA A 1 81 ? -2.047 -15.606 14.261 1.00 34.91 81 ALA A N 1
ATOM 594 C CA . ALA A 1 81 ? -3.098 -14.608 13.994 1.00 34.91 81 ALA A CA 1
ATOM 595 C C . ALA A 1 81 ? -3.401 -14.197 12.532 1.00 34.91 81 ALA A C 1
ATOM 597 O O . ALA A 1 81 ? -3.953 -13.126 12.313 1.00 34.91 81 ALA A O 1
ATOM 598 N N . SER A 1 82 ? -3.168 -15.078 11.549 1.00 38.56 82 SER A N 1
ATOM 599 C CA . SER A 1 82 ? -3.482 -14.807 10.128 1.00 38.56 82 SER A CA 1
ATOM 600 C C . SER A 1 82 ? -4.947 -15.104 9.687 1.00 38.56 82 SER A C 1
ATOM 602 O O . SER A 1 82 ? -5.377 -14.843 8.565 1.00 38.56 82 SER A O 1
ATOM 604 N N . GLY A 1 83 ? -5.785 -15.663 10.570 1.00 37.28 83 GLY A N 1
ATOM 605 C CA . GLY A 1 83 ? -7.123 -16.151 10.183 1.00 37.28 83 GLY A CA 1
ATOM 606 C C . GLY A 1 83 ? -8.263 -15.119 10.215 1.00 37.28 83 GLY A C 1
ATOM 607 O O . GLY A 1 83 ? -9.273 -15.290 9.536 1.00 37.28 83 GLY A O 1
ATOM 608 N N . ALA A 1 84 ? -8.144 -14.047 11.005 1.00 38.56 84 ALA A N 1
ATOM 609 C CA . ALA A 1 84 ? -9.296 -13.206 11.362 1.00 38.56 84 ALA A CA 1
ATOM 610 C C . ALA A 1 84 ? -9.568 -12.038 10.392 1.00 38.56 84 ALA A C 1
ATOM 612 O O . ALA A 1 84 ? -10.705 -11.566 10.311 1.00 38.56 84 ALA A O 1
ATOM 613 N N . ALA A 1 85 ? -8.560 -11.569 9.646 1.00 36.72 85 ALA A N 1
ATOM 614 C CA . ALA A 1 85 ? -8.729 -10.504 8.651 1.00 36.72 85 ALA A CA 1
ATOM 615 C C . ALA A 1 85 ? -9.366 -11.028 7.347 1.00 36.72 85 ALA A C 1
ATOM 617 O O . ALA A 1 85 ? -10.240 -10.369 6.777 1.00 36.72 85 ALA A O 1
ATOM 618 N N . ALA A 1 86 ? -9.028 -12.259 6.937 1.00 38.47 86 ALA A N 1
ATOM 619 C CA . ALA A 1 86 ? -9.653 -12.942 5.800 1.00 38.47 86 ALA A CA 1
ATOM 620 C C . ALA A 1 86 ? -11.158 -13.202 6.019 1.00 38.47 86 ALA A C 1
ATOM 622 O O . ALA A 1 86 ? -11.954 -13.059 5.091 1.00 38.47 86 ALA A O 1
ATOM 623 N N . ALA A 1 87 ? -11.564 -13.488 7.261 1.00 37.84 87 ALA A N 1
ATOM 624 C CA . ALA A 1 87 ? -12.952 -13.770 7.635 1.00 37.84 87 ALA A CA 1
ATOM 625 C C . ALA A 1 87 ? -13.910 -12.561 7.529 1.00 37.84 87 ALA A C 1
ATOM 627 O O . ALA A 1 87 ? -15.121 -12.736 7.636 1.00 37.84 87 ALA A O 1
ATOM 628 N N . ARG A 1 88 ? -13.404 -11.333 7.319 1.00 46.09 88 ARG A N 1
ATOM 629 C CA . ARG A 1 88 ? -14.210 -10.091 7.336 1.00 46.09 88 ARG A CA 1
ATOM 630 C C . ARG A 1 88 ? -14.214 -9.321 6.008 1.00 46.09 88 ARG A C 1
ATOM 632 O O . ARG A 1 88 ? -14.623 -8.163 5.971 1.00 46.09 88 ARG A O 1
ATOM 639 N N . GLY A 1 89 ? -13.743 -9.942 4.922 1.00 50.47 89 GLY A N 1
ATOM 640 C CA . GLY A 1 89 ? -13.877 -9.431 3.549 1.00 50.47 89 GLY A CA 1
ATOM 641 C C . GLY A 1 89 ? -12.985 -8.240 3.168 1.00 50.47 89 GLY A C 1
ATOM 642 O O . GLY A 1 89 ? -13.065 -7.763 2.034 1.00 50.47 89 GLY A O 1
ATOM 643 N N . VAL A 1 90 ? -12.115 -7.761 4.067 1.00 58.28 90 VAL A N 1
ATOM 644 C CA . VAL A 1 90 ? -11.135 -6.713 3.740 1.00 58.28 90 VAL A CA 1
ATOM 645 C C . VAL A 1 90 ? -10.038 -7.329 2.880 1.00 58.28 90 VAL A C 1
ATOM 647 O O . VAL A 1 90 ? -9.283 -8.188 3.327 1.00 58.28 90 VAL A O 1
ATOM 650 N N . ARG A 1 91 ? -9.958 -6.895 1.621 1.00 70.19 91 ARG A N 1
ATOM 651 C CA . ARG A 1 91 ? -8.922 -7.335 0.684 1.00 70.19 91 ARG A CA 1
ATOM 652 C C . ARG A 1 91 ? -7.808 -6.302 0.649 1.00 70.19 91 ARG A C 1
ATOM 654 O O . ARG A 1 91 ? -8.011 -5.206 0.134 1.00 70.19 91 ARG A O 1
ATOM 661 N N . THR A 1 92 ? -6.635 -6.670 1.145 1.00 74.69 92 THR A N 1
ATOM 662 C CA . THR A 1 92 ? -5.443 -5.822 1.073 1.00 74.69 92 THR A CA 1
ATOM 663 C C . THR A 1 92 ? -4.576 -6.279 -0.088 1.00 74.69 92 THR A C 1
ATOM 665 O O . THR A 1 92 ? -4.155 -7.433 -0.151 1.00 74.69 92 THR A O 1
ATOM 668 N N . HIS A 1 93 ? -4.340 -5.371 -1.029 1.00 83.31 93 HIS A N 1
ATOM 669 C CA . HIS A 1 93 ? -3.468 -5.591 -2.173 1.00 83.31 93 HIS A CA 1
ATOM 670 C C . HIS A 1 93 ? -2.220 -4.739 -1.976 1.00 83.31 93 HIS A C 1
ATOM 672 O O 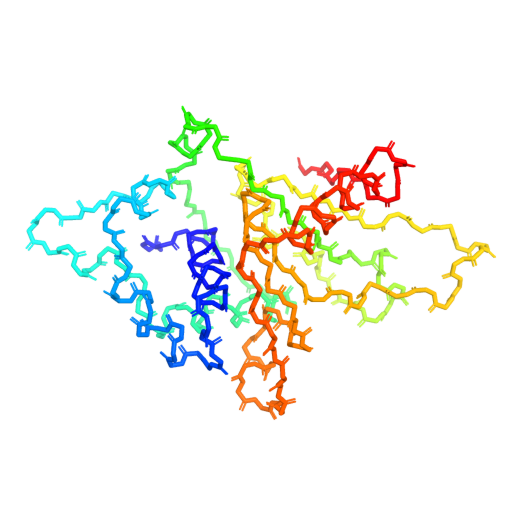. HIS A 1 93 ? -2.332 -3.552 -1.670 1.00 83.31 93 HIS A O 1
ATOM 678 N N . VAL A 1 94 ? -1.046 -5.334 -2.156 1.00 82.75 94 VAL A N 1
ATOM 679 C CA . VAL A 1 94 ? 0.230 -4.617 -2.117 1.00 82.75 94 VAL A CA 1
ATOM 680 C C . VAL A 1 94 ? 0.942 -4.893 -3.425 1.00 82.75 94 VAL A C 1
ATOM 682 O O . VAL A 1 94 ? 1.122 -6.051 -3.795 1.00 82.75 94 VAL A O 1
ATOM 685 N N . VAL A 1 95 ? 1.318 -3.827 -4.131 1.00 86.06 95 VAL A N 1
ATOM 686 C CA . VAL A 1 95 ? 2.205 -3.941 -5.286 1.00 86.06 95 VAL A CA 1
ATOM 687 C C . VAL A 1 95 ? 3.628 -3.778 -4.781 1.00 86.06 95 VAL A C 1
ATOM 689 O O . VAL A 1 95 ? 3.983 -2.716 -4.270 1.00 86.06 95 VAL A O 1
ATOM 692 N N . VAL A 1 96 ? 4.418 -4.834 -4.898 1.00 82.31 96 VAL A N 1
ATOM 693 C CA . VAL A 1 96 ? 5.819 -4.869 -4.483 1.00 82.31 96 VAL A CA 1
ATOM 694 C C . VAL A 1 96 ? 6.716 -4.797 -5.711 1.00 82.31 96 VAL A C 1
ATOM 696 O O . VAL A 1 96 ? 6.388 -5.346 -6.763 1.00 82.31 96 VAL A O 1
ATOM 699 N N . GLU A 1 97 ? 7.844 -4.109 -5.569 1.00 78.88 97 GLU A N 1
ATOM 700 C CA . GLU A 1 97 ? 8.930 -4.219 -6.540 1.00 78.88 97 GLU A CA 1
ATOM 701 C C . GLU A 1 97 ? 9.636 -5.564 -6.334 1.00 78.88 97 GLU A C 1
ATOM 703 O O . GLU A 1 97 ? 9.798 -6.001 -5.190 1.00 78.88 97 GLU A O 1
ATOM 708 N N . THR A 1 98 ? 10.047 -6.211 -7.426 1.00 80.75 98 THR A N 1
ATOM 709 C CA . THR A 1 98 ? 10.782 -7.484 -7.364 1.00 80.75 98 THR A CA 1
ATOM 710 C C . THR A 1 98 ? 12.222 -7.328 -7.828 1.00 80.75 98 THR A C 1
ATOM 712 O O . THR A 1 98 ? 12.558 -6.340 -8.472 1.00 80.75 98 THR A O 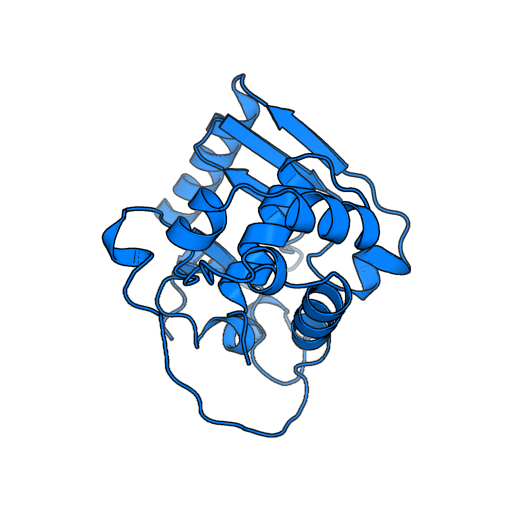1
ATOM 715 N N . LEU A 1 99 ? 13.109 -8.291 -7.562 1.00 76.75 99 LEU A N 1
ATOM 716 C CA . LEU A 1 99 ? 14.483 -8.240 -8.092 1.00 76.75 99 LEU A CA 1
ATOM 717 C C . LEU A 1 99 ? 14.498 -8.259 -9.627 1.00 76.75 99 LEU A C 1
ATOM 719 O O . LEU A 1 99 ? 15.187 -7.452 -10.257 1.00 76.75 99 LEU A O 1
ATOM 723 N N . ALA A 1 100 ? 13.677 -9.122 -10.235 1.00 76.81 100 ALA A N 1
ATOM 724 C CA . ALA A 1 100 ? 13.447 -9.123 -11.682 1.00 76.81 100 ALA A CA 1
ATOM 725 C C . ALA A 1 100 ? 12.860 -7.775 -12.152 1.00 76.81 100 ALA A C 1
ATOM 727 O O . ALA A 1 100 ? 13.282 -7.199 -13.160 1.00 76.81 100 ALA A O 1
ATOM 728 N N . GLY A 1 101 ? 11.938 -7.234 -11.356 1.00 74.50 101 GLY A N 1
ATOM 729 C CA . GLY A 1 101 ? 11.343 -5.910 -11.478 1.00 74.50 101 GLY A CA 1
ATOM 730 C C . GLY A 1 101 ? 12.318 -4.738 -11.249 1.00 74.50 101 GLY A C 1
ATOM 731 O O . GLY A 1 101 ? 12.127 -3.647 -11.773 1.00 74.50 101 GLY A O 1
ATOM 732 N N . ALA A 1 102 ? 13.459 -4.933 -10.614 1.00 69.44 102 ALA A N 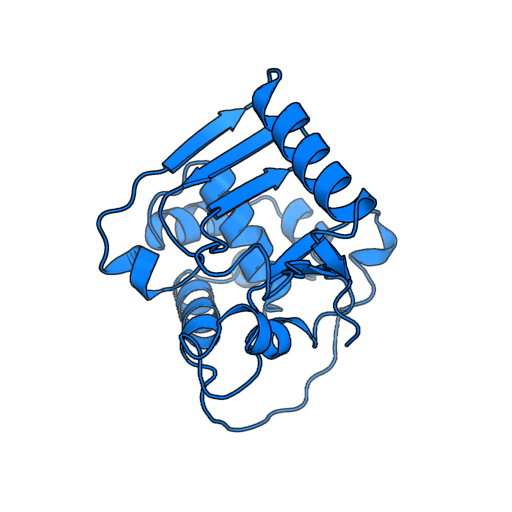1
ATOM 733 C CA . ALA A 1 102 ? 14.386 -3.840 -10.351 1.00 69.44 102 ALA A CA 1
ATOM 734 C C . ALA A 1 102 ? 15.506 -3.718 -11.390 1.00 69.44 102 ALA A C 1
ATOM 736 O O . ALA A 1 102 ? 16.238 -2.730 -11.379 1.00 69.44 102 ALA A O 1
ATOM 737 N N . ARG A 1 103 ? 15.675 -4.711 -12.277 1.00 69.50 103 ARG A N 1
ATOM 738 C CA . ARG A 1 103 ? 16.766 -4.768 -13.277 1.00 69.50 103 ARG A CA 1
ATOM 739 C C . ARG A 1 103 ? 18.153 -4.471 -12.676 1.00 69.50 103 ARG A C 1
ATOM 741 O O . ARG A 1 103 ? 18.943 -3.738 -13.262 1.00 69.50 103 ARG A O 1
ATOM 748 N N . GLY A 1 104 ? 18.434 -5.016 -11.491 1.00 65.94 104 GLY A N 1
ATOM 749 C CA . GLY A 1 104 ? 19.715 -4.837 -10.797 1.00 65.94 104 GLY A CA 1
ATOM 750 C C . GLY A 1 104 ? 19.853 -3.546 -9.981 1.00 65.94 104 GLY A C 1
ATOM 751 O O . GLY A 1 104 ? 20.879 -3.363 -9.337 1.00 65.94 104 GLY A O 1
ATOM 752 N N . LEU A 1 105 ? 18.832 -2.674 -9.950 1.00 66.31 105 LEU A N 1
ATOM 753 C CA . LEU A 1 105 ? 18.768 -1.555 -8.992 1.00 66.31 105 LEU A CA 1
ATOM 754 C C . LEU A 1 105 ? 18.540 -2.037 -7.556 1.00 66.31 105 LEU A C 1
ATOM 756 O O . LEU A 1 105 ? 18.899 -1.346 -6.606 1.00 66.31 105 LEU A O 1
ATOM 760 N N . LEU A 1 106 ? 17.929 -3.213 -7.413 1.00 68.06 106 LEU A N 1
ATOM 761 C CA . LEU A 1 106 ? 17.833 -3.941 -6.160 1.00 68.06 106 LEU A CA 1
ATOM 762 C C . LEU A 1 106 ? 18.709 -5.187 -6.261 1.00 68.06 106 LEU A C 1
ATOM 764 O O . LEU A 1 106 ? 18.782 -5.840 -7.304 1.00 68.06 106 LEU A O 1
ATOM 768 N N . SER A 1 107 ? 19.363 -5.508 -5.155 1.00 66.81 107 SER A N 1
ATOM 769 C CA . SER A 1 107 ? 20.243 -6.661 -5.001 1.00 66.81 107 SER A CA 1
ATOM 770 C C . SER A 1 107 ? 20.022 -7.278 -3.626 1.00 66.81 107 SER A C 1
ATOM 772 O O . SER A 1 107 ? 19.693 -6.562 -2.682 1.00 66.81 107 SER A O 1
ATOM 774 N N . GLY A 1 108 ? 20.257 -8.581 -3.488 1.00 73.56 108 GLY A N 1
ATOM 775 C CA . GLY A 1 108 ? 20.063 -9.293 -2.225 1.00 73.56 108 GLY A CA 1
ATOM 776 C C . GLY A 1 108 ? 18.832 -10.189 -2.267 1.00 73.56 108 GLY A C 1
ATOM 777 O O . GLY A 1 108 ? 18.643 -10.919 -3.237 1.00 73.56 108 GLY A O 1
ATOM 778 N N . ARG A 1 109 ? 18.028 -10.194 -1.198 1.00 68.25 109 ARG A N 1
ATOM 779 C CA . ARG A 1 109 ? 16.798 -10.994 -1.137 1.00 68.25 109 ARG A CA 1
ATOM 780 C C . ARG A 1 109 ? 15.648 -10.302 -1.857 1.00 68.25 109 ARG A C 1
ATOM 782 O O . ARG A 1 109 ? 15.623 -9.085 -1.993 1.00 68.25 109 ARG A O 1
ATOM 789 N N . GLU A 1 110 ? 14.691 -11.115 -2.289 1.00 76.38 110 GLU A N 1
ATOM 790 C CA . GLU A 1 110 ? 13.454 -10.655 -2.912 1.00 76.38 110 GLU A CA 1
ATOM 791 C C . GLU A 1 110 ? 12.683 -9.736 -1.943 1.00 76.38 110 GLU A C 1
ATOM 793 O O . GLU A 1 110 ? 12.281 -10.219 -0.877 1.00 76.38 110 GLU A O 1
ATOM 798 N N . PRO A 1 111 ? 12.447 -8.445 -2.267 1.00 72.12 111 PRO A N 1
ATOM 799 C CA . PRO A 1 111 ? 11.730 -7.522 -1.382 1.00 72.12 111 PRO A CA 1
ATOM 800 C C . PRO A 1 111 ? 10.335 -8.023 -1.004 1.00 72.12 111 PRO A C 1
ATOM 802 O O . PRO A 1 111 ? 9.865 -7.815 0.115 1.00 72.12 111 PRO A O 1
ATOM 805 N N . ALA A 1 112 ? 9.687 -8.755 -1.914 1.00 72.38 112 ALA A N 1
ATOM 806 C CA . ALA A 1 112 ? 8.407 -9.395 -1.648 1.00 72.38 112 ALA A CA 1
ATOM 807 C C . ALA A 1 112 ? 8.452 -10.396 -0.478 1.00 72.38 112 ALA A C 1
ATOM 809 O O . ALA A 1 112 ? 7.436 -10.617 0.181 1.00 72.38 112 ALA A O 1
ATOM 810 N N . GLY A 1 113 ? 9.626 -10.958 -0.171 1.00 68.12 113 GLY A N 1
ATOM 811 C CA . GLY A 1 113 ? 9.838 -11.886 0.939 1.00 68.12 113 GLY A CA 1
ATOM 812 C C . GLY A 1 113 ? 9.486 -11.295 2.307 1.00 68.12 113 GLY A C 1
ATOM 813 O O . GLY A 1 113 ? 9.015 -12.028 3.176 1.00 68.12 113 GLY A O 1
ATOM 814 N N . ALA A 1 114 ? 9.609 -9.972 2.480 1.00 65.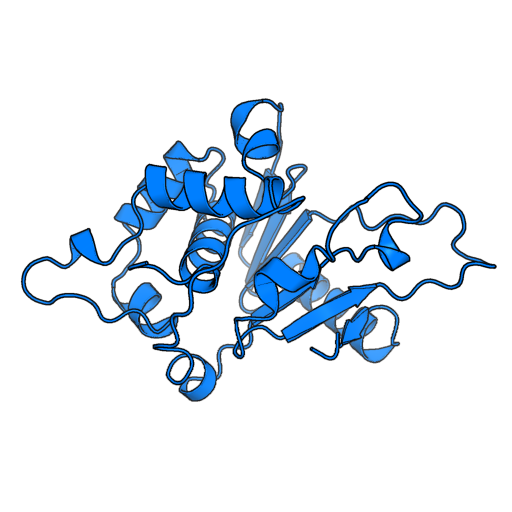75 114 ALA A N 1
ATOM 815 C CA . ALA A 1 114 ? 9.166 -9.286 3.696 1.00 65.75 114 ALA A CA 1
ATOM 816 C C . ALA A 1 114 ? 7.648 -9.427 3.922 1.00 65.75 114 ALA A C 1
ATOM 818 O O . ALA A 1 114 ? 7.178 -9.419 5.059 1.00 65.75 114 ALA A O 1
ATOM 819 N N . PHE A 1 115 ? 6.880 -9.610 2.844 1.00 69.44 115 PHE A N 1
ATOM 820 C CA . PHE A 1 115 ? 5.422 -9.702 2.865 1.00 69.44 115 PHE A CA 1
ATOM 821 C C . PHE A 1 115 ? 4.900 -11.135 2.664 1.00 69.44 115 PHE A C 1
ATOM 823 O O . PHE A 1 115 ? 3.755 -11.407 3.013 1.00 69.44 115 PHE A O 1
ATOM 830 N N . ALA A 1 116 ? 5.730 -12.056 2.155 1.00 65.44 116 ALA A N 1
ATOM 831 C CA . ALA A 1 116 ? 5.371 -13.449 1.849 1.00 65.44 116 ALA A CA 1
ATOM 832 C C . ALA A 1 116 ? 4.861 -14.245 3.064 1.00 65.44 116 ALA A C 1
ATOM 834 O O . ALA A 1 116 ? 4.033 -15.139 2.937 1.00 65.44 116 ALA A O 1
ATOM 835 N N . SER A 1 117 ? 5.324 -13.892 4.266 1.00 61.19 117 SER A N 1
ATOM 836 C CA . SER A 1 117 ? 4.876 -14.514 5.521 1.00 61.19 117 SER A CA 1
ATOM 837 C C . SER A 1 117 ? 3.491 -14.048 5.996 1.00 61.19 117 SER A C 1
ATOM 839 O O . SER A 1 117 ? 3.064 -14.441 7.083 1.00 61.19 117 SER A O 1
ATOM 841 N N . VAL A 1 118 ? 2.788 -13.221 5.208 1.00 61.06 118 VAL A N 1
ATOM 842 C CA . VAL A 1 118 ? 1.461 -12.682 5.532 1.00 61.06 118 VAL A CA 1
ATOM 843 C C . VAL A 1 118 ? 0.397 -13.189 4.540 1.00 61.06 118 VAL A C 1
ATOM 845 O O . VAL A 1 118 ? 0.174 -12.558 3.503 1.00 61.06 118 VAL A O 1
ATOM 848 N N . PRO A 1 119 ? -0.318 -14.280 4.866 1.00 61.34 119 PRO A N 1
ATOM 849 C CA . PRO A 1 119 ? -1.313 -14.903 3.986 1.00 61.34 119 PRO A CA 1
ATOM 850 C C . PRO A 1 119 ? -2.471 -13.991 3.552 1.00 61.34 119 PRO A C 1
ATOM 852 O O . PRO A 1 119 ? -3.089 -14.220 2.512 1.00 61.34 119 PRO A O 1
ATOM 855 N N . GLU A 1 120 ? -2.803 -12.961 4.333 1.00 67.62 120 GLU A N 1
ATOM 856 C CA . GLU A 1 120 ? -3.919 -12.056 4.030 1.00 67.62 120 GLU A CA 1
ATOM 857 C C . GLU A 1 120 ? -3.576 -10.986 2.990 1.00 67.62 120 GLU A C 1
ATOM 859 O O . GLU A 1 120 ? -4.480 -10.343 2.441 1.00 67.62 120 GLU A O 1
ATOM 864 N N . LEU A 1 121 ? -2.287 -10.785 2.706 1.00 72.94 121 LEU A N 1
ATOM 865 C CA . LEU A 1 121 ? -1.849 -9.868 1.666 1.00 72.94 121 LEU A CA 1
ATOM 866 C C . LEU A 1 121 ? -1.934 -10.545 0.306 1.00 72.94 121 LEU A C 1
ATOM 868 O O . LEU A 1 121 ? -1.375 -11.609 0.059 1.00 72.94 121 LEU A O 1
ATOM 872 N N . ARG A 1 122 ? -2.595 -9.871 -0.631 1.00 84.19 122 ARG A N 1
ATOM 873 C CA . ARG A 1 122 ? -2.476 -10.211 -2.045 1.00 84.19 122 ARG A CA 1
ATOM 874 C C . ARG A 1 122 ? -1.309 -9.423 -2.601 1.00 84.19 122 ARG A C 1
ATOM 876 O O . ARG A 1 122 ? -1.434 -8.217 -2.819 1.00 84.19 122 ARG A O 1
ATOM 883 N N . LEU A 1 123 ? -0.189 -10.106 -2.785 1.00 85.44 123 LEU A N 1
ATOM 884 C CA . LEU A 1 123 ? 1.000 -9.524 -3.382 1.00 85.44 123 LEU A CA 1
ATOM 885 C C . LEU A 1 123 ? 0.860 -9.518 -4.898 1.00 85.44 123 LEU A C 1
ATOM 887 O O . LEU A 1 123 ? 0.460 -10.506 -5.517 1.00 85.44 123 LEU A O 1
ATOM 891 N N . TRP A 1 124 ? 1.171 -8.372 -5.476 1.00 90.69 124 TRP A N 1
ATOM 892 C CA . TRP A 1 124 ? 1.213 -8.155 -6.909 1.00 90.69 124 TRP A CA 1
ATOM 893 C C . TRP A 1 124 ? 2.572 -7.589 -7.263 1.00 90.69 124 TRP A C 1
ATOM 895 O O . TRP A 1 124 ? 3.156 -6.843 -6.481 1.00 90.69 124 TRP A O 1
ATOM 905 N N . HIS A 1 125 ? 3.049 -7.893 -8.454 1.00 89.25 125 HIS A N 1
ATOM 906 C CA . HIS A 1 125 ? 4.238 -7.269 -9.003 1.00 89.25 125 HIS A CA 1
ATOM 907 C C . HIS A 1 125 ? 3.959 -6.831 -10.429 1.00 89.25 125 HIS A C 1
ATOM 909 O O . HIS A 1 125 ? 3.096 -7.381 -11.117 1.00 89.25 125 HIS A O 1
ATOM 915 N N . TRP A 1 126 ? 4.680 -5.811 -10.868 1.00 88.06 126 TRP A N 1
ATOM 916 C CA . TRP A 1 126 ? 4.609 -5.379 -12.248 1.00 88.06 126 TRP A CA 1
ATOM 917 C C . TRP A 1 126 ? 5.427 -6.316 -13.134 1.00 88.06 126 TRP A C 1
ATOM 919 O O . TRP A 1 126 ? 6.628 -6.499 -12.929 1.00 88.06 126 TRP A O 1
ATOM 929 N N . VAL A 1 127 ? 4.765 -6.912 -14.123 1.00 84.81 127 VAL A N 1
ATOM 930 C CA . VAL A 1 127 ? 5.411 -7.672 -15.190 1.00 84.81 127 VAL A CA 1
ATOM 931 C C . VAL A 1 127 ? 5.676 -6.732 -16.349 1.00 84.81 127 VAL A C 1
ATOM 933 O O . VAL A 1 127 ? 4.767 -6.073 -16.852 1.00 84.81 127 VAL A O 1
ATOM 936 N N . ARG A 1 128 ? 6.944 -6.656 -16.742 1.00 77.06 128 ARG A N 1
ATOM 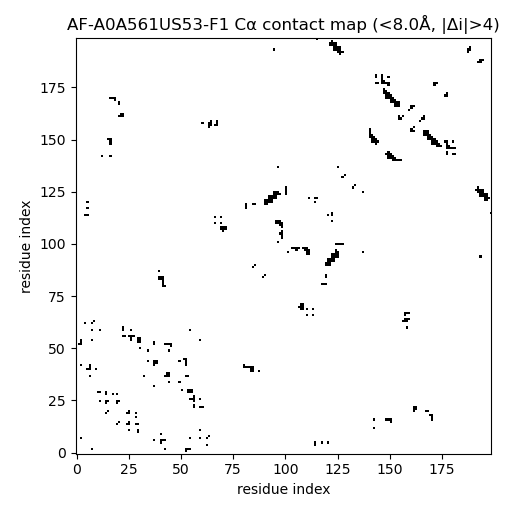937 C CA . ARG A 1 128 ? 7.408 -5.816 -17.842 1.00 77.06 128 ARG A CA 1
ATOM 938 C C . ARG A 1 128 ? 7.851 -6.668 -19.004 1.00 77.06 128 ARG A C 1
ATOM 940 O O . ARG A 1 128 ? 8.452 -7.720 -18.791 1.00 77.06 128 ARG A O 1
ATOM 947 N N . ASP A 1 129 ? 7.636 -6.148 -20.201 1.00 75.75 129 ASP A N 1
ATOM 948 C CA . ASP A 1 129 ? 8.272 -6.674 -21.395 1.00 75.75 129 ASP A CA 1
ATOM 949 C C . ASP A 1 129 ? 9.650 -6.003 -21.551 1.00 75.75 129 ASP A C 1
ATOM 951 O O . ASP A 1 129 ? 9.736 -4.791 -21.772 1.00 75.75 129 ASP A O 1
ATOM 955 N N . PRO A 1 130 ? 10.763 -6.749 -21.429 1.00 67.06 130 PRO A N 1
ATOM 956 C CA . PRO A 1 130 ? 12.102 -6.185 -21.564 1.00 67.06 130 PRO A CA 1
ATOM 957 C C . PRO A 1 130 ? 12.364 -5.524 -22.925 1.00 67.06 130 PRO A C 1
ATOM 959 O O . PRO A 1 130 ? 13.239 -4.659 -23.004 1.00 67.06 130 PRO A O 1
ATOM 962 N N . ALA A 1 131 ? 11.643 -5.930 -23.977 1.00 68.62 131 ALA A N 1
ATOM 963 C CA . ALA A 1 131 ? 11.806 -5.413 -25.330 1.00 68.62 131 ALA A CA 1
ATOM 964 C C . ALA A 1 131 ? 11.148 -4.038 -25.521 1.00 68.62 131 ALA A C 1
ATOM 966 O O . ALA A 1 131 ? 11.673 -3.218 -26.274 1.00 68.62 131 ALA A O 1
ATOM 967 N N . THR A 1 132 ? 10.042 -3.755 -24.825 1.00 71.00 132 THR A N 1
ATOM 968 C CA . THR A 1 132 ? 9.292 -2.493 -24.975 1.00 71.00 132 THR A CA 1
ATOM 969 C C . THR A 1 132 ? 9.445 -1.542 -23.790 1.00 71.00 132 THR A C 1
ATOM 971 O O . THR A 1 132 ? 9.363 -0.329 -23.966 1.00 71.00 132 THR A O 1
ATOM 974 N N . ASP A 1 133 ? 9.733 -2.056 -22.592 1.00 70.38 133 ASP A N 1
ATOM 975 C CA . ASP A 1 133 ? 9.663 -1.301 -21.334 1.00 70.38 133 ASP A CA 1
ATOM 976 C C . ASP A 1 133 ? 11.050 -0.983 -20.757 1.00 70.38 133 ASP A C 1
ATOM 978 O O . ASP A 1 133 ? 11.246 -0.888 -19.542 1.00 70.38 133 ASP A O 1
ATOM 982 N N . SER A 1 134 ? 12.049 -0.822 -21.627 1.00 59.94 134 SER A N 1
ATOM 983 C CA . SER A 1 134 ? 13.464 -0.756 -21.246 1.00 59.94 134 SER A CA 1
ATOM 984 C C . SER A 1 134 ? 13.801 0.362 -20.244 1.00 59.94 134 SER A C 1
ATOM 986 O O . SER A 1 134 ? 14.710 0.188 -19.428 1.00 59.94 134 SER A O 1
ATOM 988 N N . TYR A 1 135 ? 13.033 1.456 -20.234 1.00 63.09 135 TYR A N 1
ATOM 989 C CA . TYR A 1 135 ? 13.184 2.584 -19.303 1.00 63.09 135 TYR A CA 1
ATOM 990 C C . TYR A 1 135 ? 12.049 2.715 -18.280 1.00 63.09 135 TYR A C 1
ATOM 992 O O . TYR A 1 135 ? 12.061 3.638 -17.461 1.00 63.09 135 TYR A O 1
ATOM 1000 N N . ALA A 1 136 ? 11.062 1.822 -18.311 1.00 64.62 136 ALA A N 1
ATOM 1001 C CA . ALA A 1 136 ? 9.864 1.950 -17.500 1.00 64.62 136 ALA A CA 1
ATOM 1002 C C . ALA A 1 136 ? 10.148 1.540 -16.039 1.00 64.62 136 ALA A C 1
ATOM 1004 O O . ALA A 1 136 ? 10.774 0.513 -15.772 1.00 64.62 136 ALA A O 1
ATOM 1005 N N . ARG A 1 137 ? 9.707 2.360 -15.074 1.00 67.88 137 ARG A N 1
ATOM 1006 C CA . ARG A 1 137 ? 9.963 2.165 -13.633 1.00 67.88 137 ARG A CA 1
ATOM 1007 C C . ARG A 1 137 ? 8.680 2.260 -12.820 1.00 67.88 137 ARG A C 1
ATOM 1009 O O . ARG A 1 137 ? 7.843 3.123 -13.083 1.00 67.88 137 ARG A O 1
ATOM 1016 N N . GLN A 1 138 ? 8.550 1.419 -11.794 1.00 70.75 138 GLN A N 1
ATOM 1017 C CA . GLN A 1 138 ? 7.447 1.522 -10.851 1.00 70.75 138 GLN A CA 1
ATOM 1018 C C . GLN A 1 138 ? 7.765 2.656 -9.876 1.00 70.75 138 GLN A C 1
ATOM 1020 O O . GLN A 1 138 ? 8.504 2.487 -8.912 1.00 70.75 138 GLN A O 1
ATOM 1025 N N . HIS A 1 139 ? 7.228 3.846 -10.143 1.00 74.06 139 HIS A N 1
ATOM 1026 C CA . HIS A 1 139 ? 7.464 5.019 -9.297 1.00 74.06 139 HIS A CA 1
ATOM 1027 C C . HIS A 1 139 ? 6.218 5.544 -8.589 1.00 74.06 139 HIS A C 1
ATOM 1029 O O . HIS A 1 139 ? 6.323 6.514 -7.838 1.00 74.06 139 HIS A O 1
ATOM 1035 N N . ALA A 1 140 ? 5.068 4.894 -8.781 1.00 75.19 140 ALA A N 1
ATOM 1036 C CA . ALA A 1 140 ? 3.836 5.250 -8.098 1.00 75.19 140 ALA A CA 1
ATOM 1037 C C . ALA A 1 140 ? 3.972 5.000 -6.590 1.00 75.19 140 ALA A C 1
ATOM 1039 O O . ALA A 1 140 ? 4.220 3.871 -6.168 1.00 75.19 140 ALA A O 1
ATOM 1040 N N . LYS A 1 141 ? 3.778 6.044 -5.779 1.00 78.38 141 LYS A N 1
ATOM 1041 C CA . LYS A 1 141 ? 3.570 5.905 -4.335 1.00 78.38 141 LYS A CA 1
ATOM 1042 C C . LYS A 1 141 ? 2.192 6.435 -4.011 1.00 78.38 141 LYS A C 1
ATOM 1044 O O . LYS A 1 141 ? 1.963 7.637 -3.887 1.00 78.38 141 LYS A O 1
ATOM 1049 N N . LEU A 1 142 ? 1.247 5.513 -3.973 1.00 81.12 142 LEU A N 1
ATOM 1050 C CA . LEU A 1 142 ? -0.133 5.836 -3.690 1.00 81.12 142 LEU A CA 1
ATOM 1051 C C . LEU A 1 142 ? -0.788 4.702 -2.914 1.00 81.12 142 LEU A C 1
ATOM 1053 O O . LEU A 1 142 ? -0.385 3.545 -3.020 1.00 81.12 142 LEU A O 1
ATOM 1057 N N . ALA A 1 143 ? -1.804 5.050 -2.141 1.00 79.75 143 ALA A N 1
ATOM 1058 C CA . ALA A 1 143 ? -2.656 4.105 -1.445 1.00 79.75 143 ALA A CA 1
ATOM 1059 C C . ALA A 1 143 ? -4.109 4.501 -1.687 1.00 79.75 143 ALA A C 1
ATOM 1061 O O . ALA A 1 143 ? -4.444 5.684 -1.642 1.00 79.75 143 ALA A O 1
ATOM 1062 N N . VAL A 1 144 ? -4.973 3.519 -1.933 1.00 78.69 144 VAL A N 1
ATOM 1063 C CA . VAL A 1 144 ? -6.412 3.744 -2.089 1.00 78.69 144 VAL A CA 1
ATOM 1064 C C . VAL A 1 144 ? -7.164 2.869 -1.102 1.00 78.69 144 VAL A C 1
ATOM 1066 O O . VAL A 1 144 ? -6.890 1.675 -0.998 1.00 78.69 144 VAL A O 1
ATOM 1069 N N . ALA A 1 145 ? -8.125 3.459 -0.396 1.00 77.12 145 ALA A N 1
ATOM 1070 C CA . ALA A 1 145 ? -9.014 2.756 0.517 1.00 77.12 145 ALA A CA 1
ATOM 1071 C C . ALA A 1 145 ? -10.472 2.957 0.099 1.00 77.12 145 ALA A C 1
ATOM 1073 O O . ALA A 1 145 ? -10.913 4.083 -0.144 1.00 77.12 145 ALA A O 1
ATOM 1074 N N . ASP A 1 146 ? -11.201 1.843 0.007 1.00 74.56 146 ASP A N 1
ATOM 1075 C CA . ASP A 1 146 ? -12.655 1.776 -0.179 1.00 74.56 146 ASP A CA 1
ATOM 1076 C C . ASP A 1 146 ? -13.202 2.589 -1.370 1.00 74.56 146 ASP A C 1
ATOM 1078 O O . ASP A 1 146 ? -14.380 2.920 -1.404 1.00 74.56 146 ASP A O 1
ATOM 1082 N N . ARG A 1 147 ? -12.351 2.913 -2.360 1.00 81.69 147 ARG A N 1
ATOM 1083 C CA . ARG A 1 147 ? -12.650 3.856 -3.462 1.00 81.69 147 ARG A CA 1
ATOM 1084 C C . ARG A 1 147 ? -13.074 5.256 -2.997 1.00 81.69 147 ARG A C 1
ATOM 1086 O O . ARG A 1 147 ? -13.603 6.021 -3.790 1.00 81.69 147 ARG A O 1
ATOM 1093 N N . GLN A 1 148 ? -12.829 5.601 -1.736 1.00 73.62 148 GLN A N 1
ATOM 1094 C CA . GLN A 1 148 ? -13.251 6.865 -1.127 1.00 73.62 148 GLN A CA 1
ATOM 1095 C C . GLN A 1 148 ? -12.077 7.716 -0.653 1.00 73.62 148 GLN A C 1
ATOM 1097 O O . GLN A 1 148 ? -12.229 8.923 -0.479 1.00 73.62 148 GLN A O 1
ATOM 1102 N N . VAL A 1 149 ? -10.911 7.110 -0.435 1.00 69.38 149 VAL A N 1
ATOM 1103 C CA . VAL A 1 149 ? -9.725 7.817 0.047 1.00 69.38 149 VAL A CA 1
ATOM 1104 C C . VAL A 1 149 ? -8.530 7.442 -0.812 1.00 69.38 149 VAL A C 1
ATOM 1106 O O . VAL A 1 149 ? -8.245 6.260 -0.983 1.00 69.38 149 VAL A O 1
ATOM 1109 N N . LEU A 1 150 ? -7.834 8.447 -1.335 1.00 75.38 150 LE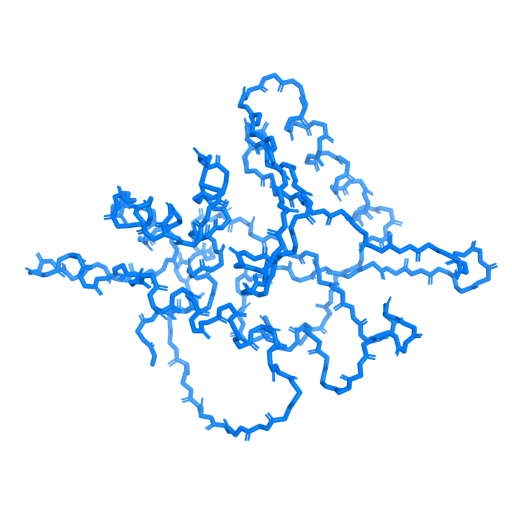U A N 1
ATOM 1110 C CA . LEU A 1 150 ? -6.585 8.303 -2.076 1.00 75.38 150 LEU A CA 1
ATOM 1111 C C . LEU A 1 150 ? -5.511 9.142 -1.398 1.00 75.38 150 LEU A C 1
ATOM 1113 O O . LEU A 1 150 ? -5.664 10.351 -1.239 1.00 75.38 150 LEU A O 1
ATOM 1117 N N . PHE A 1 151 ? -4.405 8.502 -1.051 1.00 73.12 151 PHE A N 1
ATOM 1118 C CA . PHE A 1 151 ? -3.161 9.180 -0.735 1.00 73.12 151 PHE A CA 1
ATOM 1119 C C . PHE A 1 151 ? -2.232 9.037 -1.926 1.00 73.12 151 PHE A C 1
ATOM 1121 O O . PHE A 1 151 ? -2.012 7.924 -2.400 1.00 73.12 151 PHE A O 1
ATOM 1128 N N . LEU A 1 152 ? -1.675 10.151 -2.376 1.00 76.88 152 LEU A N 1
ATOM 1129 C CA . LEU A 1 152 ? -0.632 10.200 -3.389 1.00 76.88 152 LEU A CA 1
ATOM 1130 C C . LEU A 1 152 ? 0.548 10.963 -2.793 1.00 76.88 152 LEU A C 1
ATOM 1132 O O . LEU A 1 152 ? 0.369 12.074 -2.291 1.00 76.88 152 LEU A O 1
ATOM 1136 N N . GLY A 1 153 ? 1.741 10.381 -2.847 1.00 73.88 153 GLY A N 1
ATOM 1137 C CA . GLY A 1 153 ? 2.934 10.985 -2.264 1.00 73.88 153 GLY A CA 1
ATOM 1138 C C . GLY A 1 153 ? 4.200 10.750 -3.074 1.00 73.88 153 GLY A C 1
ATOM 1139 O O . GLY A 1 153 ? 4.217 9.994 -4.045 1.00 73.88 153 GLY A O 1
ATOM 1140 N N . SER A 1 154 ? 5.273 11.416 -2.657 1.00 68.81 154 SER A N 1
ATOM 1141 C CA . SER A 1 154 ? 6.627 11.231 -3.190 1.00 68.81 154 SER A CA 1
ATOM 1142 C C . SER A 1 154 ? 7.454 10.206 -2.402 1.00 68.81 154 SER A C 1
ATOM 1144 O O . SER A 1 154 ? 8.398 9.635 -2.952 1.00 68.81 154 SER A O 1
ATOM 1146 N N . ALA A 1 155 ? 7.045 9.894 -1.168 1.00 63.88 155 ALA A N 1
ATOM 1147 C CA . ALA A 1 155 ? 7.769 9.000 -0.274 1.00 63.88 155 ALA A CA 1
ATOM 1148 C C . ALA A 1 155 ? 7.494 7.524 -0.580 1.00 63.88 155 ALA A C 1
ATOM 1150 O O . ALA A 1 155 ? 6.342 7.104 -0.709 1.00 63.88 155 ALA A O 1
ATOM 1151 N N . ASN A 1 156 ? 8.548 6.710 -0.600 1.00 66.69 156 ASN A N 1
ATOM 1152 C CA . ASN A 1 156 ? 8.400 5.263 -0.446 1.00 66.69 156 ASN A CA 1
ATOM 1153 C C . ASN A 1 156 ? 8.022 4.933 1.015 1.00 66.69 156 ASN A C 1
ATOM 1155 O O . ASN A 1 156 ? 8.348 5.693 1.928 1.00 66.69 156 ASN A O 1
ATOM 1159 N N . LEU A 1 157 ? 7.375 3.786 1.255 1.00 62.12 157 LEU A N 1
ATOM 1160 C CA . LEU A 1 157 ? 7.046 3.267 2.598 1.00 62.12 157 LEU A CA 1
ATOM 1161 C C . LEU A 1 157 ? 8.304 2.719 3.306 1.00 62.12 157 LEU A C 1
ATOM 1163 O O . LEU A 1 157 ? 8.381 1.546 3.649 1.00 62.12 157 LEU A O 1
ATOM 1167 N N . THR A 1 158 ? 9.291 3.593 3.481 1.00 61.03 158 THR A N 1
ATOM 1168 C CA . THR A 1 158 ? 10.640 3.320 4.003 1.00 61.03 158 THR A CA 1
ATOM 1169 C C . THR A 1 158 ? 10.928 4.278 5.156 1.00 61.03 158 THR A C 1
ATOM 1171 O O . THR A 1 158 ? 10.420 5.406 5.162 1.00 61.03 158 THR A O 1
ATOM 1174 N N . GLU A 1 159 ? 11.752 3.881 6.123 1.00 56.72 159 GLU A N 1
ATOM 1175 C CA . GLU A 1 159 ? 12.166 4.775 7.209 1.00 56.72 159 GLU A CA 1
ATOM 1176 C C . GLU A 1 159 ? 12.973 5.961 6.665 1.00 56.72 159 GLU A C 1
ATOM 1178 O O . GLU A 1 159 ? 12.768 7.101 7.095 1.00 56.72 159 GLU A O 1
ATOM 1183 N N . SER A 1 160 ? 13.863 5.706 5.700 1.00 58.25 160 SER A N 1
ATOM 1184 C CA . SER A 1 160 ? 14.720 6.744 5.115 1.00 58.25 160 SER A CA 1
ATOM 1185 C C . SER A 1 160 ? 13.901 7.874 4.481 1.00 58.25 160 SER A C 1
ATOM 1187 O O . SER A 1 160 ? 14.114 9.043 4.819 1.00 58.25 160 SER A O 1
ATOM 1189 N N . ALA A 1 161 ? 12.901 7.534 3.654 1.00 58.75 161 ALA A N 1
ATOM 1190 C CA . ALA A 1 161 ? 12.022 8.532 3.040 1.00 58.75 161 ALA A CA 1
ATOM 1191 C C . ALA A 1 161 ? 11.270 9.363 4.089 1.00 58.75 161 ALA A C 1
ATOM 1193 O O . ALA A 1 161 ? 11.114 10.567 3.933 1.00 58.75 161 ALA A O 1
ATOM 1194 N N . ALA A 1 162 ? 10.868 8.757 5.207 1.00 57.69 162 ALA A N 1
ATOM 1195 C CA . ALA A 1 162 ? 10.100 9.451 6.234 1.00 57.69 162 ALA A CA 1
ATOM 1196 C C . ALA A 1 162 ? 10.932 10.354 7.171 1.00 57.69 162 ALA A C 1
ATOM 1198 O O . ALA A 1 162 ? 10.347 11.098 7.963 1.00 57.69 162 ALA A O 1
ATOM 1199 N N . ARG A 1 163 ? 12.273 10.273 7.144 1.00 54.78 163 ARG A N 1
ATOM 1200 C CA . ARG A 1 163 ? 13.157 11.026 8.063 1.00 54.78 163 ARG A CA 1
ATOM 1201 C C . ARG A 1 163 ? 14.168 11.931 7.387 1.00 54.78 163 ARG A C 1
ATOM 1203 O O . ARG A 1 163 ? 14.542 12.940 7.978 1.00 54.78 163 ARG A O 1
ATOM 1210 N N . ARG A 1 164 ? 14.688 11.525 6.233 1.00 54.69 164 ARG A N 1
ATOM 1211 C CA . ARG A 1 164 ? 15.860 12.160 5.612 1.00 54.69 164 ARG A CA 1
ATOM 1212 C C . ARG A 1 164 ? 15.514 12.937 4.352 1.00 54.69 164 ARG A C 1
ATOM 1214 O O . ARG A 1 164 ? 16.312 13.764 3.926 1.00 54.69 164 ARG A O 1
ATOM 1221 N N . ASN A 1 165 ? 14.335 12.694 3.791 1.00 61.84 165 ASN A N 1
ATOM 1222 C CA . ASN A 1 165 ? 13.912 13.306 2.547 1.00 61.84 165 ASN A CA 1
ATOM 1223 C C . ASN A 1 165 ? 12.898 14.420 2.799 1.00 61.84 165 ASN A C 1
ATOM 1225 O O . ASN A 1 165 ? 12.080 14.358 3.719 1.00 61.84 165 ASN A O 1
ATOM 1229 N N . ILE A 1 166 ? 12.930 15.426 1.930 1.00 64.06 166 ILE A N 1
ATOM 1230 C CA . ILE A 1 166 ? 11.818 16.358 1.780 1.00 64.06 166 ILE A CA 1
ATOM 1231 C C . ILE A 1 166 ? 10.768 15.642 0.939 1.00 64.06 166 ILE A C 1
ATOM 1233 O O . ILE A 1 166 ? 11.019 15.308 -0.216 1.00 64.06 166 ILE A O 1
ATOM 1237 N N . GLU A 1 167 ? 9.601 15.406 1.527 1.00 68.62 167 GLU A N 1
ATOM 1238 C CA . GLU A 1 167 ? 8.522 14.657 0.896 1.00 68.62 167 GLU A CA 1
ATOM 1239 C C . GLU A 1 167 ? 7.245 15.497 0.853 1.00 68.62 167 GLU A C 1
ATOM 1241 O O . GLU A 1 167 ? 6.955 16.290 1.752 1.00 68.62 167 GLU A O 1
ATOM 1246 N N . ALA A 1 168 ? 6.454 15.298 -0.195 1.00 63.38 168 ALA A N 1
ATOM 1247 C CA . ALA A 1 168 ? 5.152 15.914 -0.360 1.00 63.38 168 ALA A CA 1
ATOM 1248 C C . ALA A 1 168 ? 4.091 14.834 -0.571 1.00 63.38 168 ALA A C 1
ATOM 1250 O O . ALA A 1 1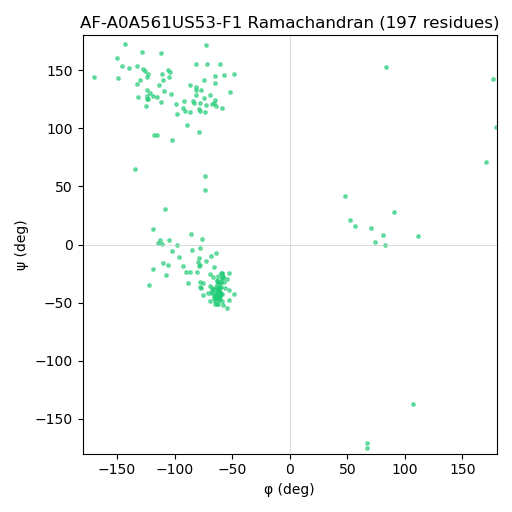68 ? 4.320 13.804 -1.208 1.00 63.38 168 ALA A O 1
ATOM 1251 N N . GLY A 1 169 ? 2.902 15.085 -0.031 1.00 70.44 169 GLY A N 1
ATOM 1252 C CA . GLY A 1 169 ? 1.764 14.194 -0.176 1.00 70.44 169 GLY A CA 1
ATOM 1253 C C . GLY A 1 169 ? 0.452 14.957 -0.163 1.00 70.44 169 GLY A C 1
ATOM 1254 O O . GLY A 1 169 ? 0.289 15.937 0.579 1.00 70.44 169 GLY A O 1
ATOM 1255 N N . VAL A 1 170 ? -0.478 14.479 -0.984 1.00 70.44 170 VAL A N 1
ATOM 1256 C CA . VAL A 1 170 ? -1.864 14.931 -1.033 1.00 70.44 170 VAL A CA 1
ATOM 1257 C C . VAL A 1 170 ? -2.778 13.803 -0.581 1.00 70.44 170 VAL A C 1
ATOM 1259 O O . VAL A 1 170 ? -2.608 12.639 -0.950 1.00 70.44 170 VAL A O 1
ATOM 1262 N N . LEU A 1 171 ? -3.759 14.176 0.231 1.00 73.31 171 LEU A N 1
ATOM 1263 C CA . LEU A 1 171 ? -4.833 13.304 0.656 1.00 73.31 171 LEU A CA 1
ATOM 1264 C C . LEU A 1 171 ? -6.143 13.784 0.039 1.00 73.31 171 LEU A C 1
ATOM 1266 O O . LEU A 1 171 ? -6.558 14.916 0.273 1.00 73.31 171 LEU A O 1
ATOM 1270 N N . ILE A 1 172 ? -6.803 12.902 -0.703 1.00 73.69 172 ILE A N 1
ATOM 1271 C CA . ILE A 1 172 ? -8.071 13.171 -1.374 1.00 73.69 172 ILE A CA 1
ATOM 1272 C C . ILE A 1 172 ? -9.145 12.279 -0.751 1.00 73.69 172 ILE A C 1
ATOM 1274 O O . ILE A 1 172 ? -8.975 11.061 -0.667 1.00 73.69 172 ILE A O 1
ATOM 1278 N N . ARG A 1 173 ? -10.247 12.892 -0.304 1.00 79.69 173 ARG A N 1
ATOM 1279 C CA . ARG A 1 173 ? -11.418 12.215 0.269 1.00 79.69 173 ARG A CA 1
ATOM 1280 C C . ARG A 1 173 ? -12.644 12.512 -0.589 1.00 79.69 173 ARG A C 1
ATOM 1282 O O . ARG A 1 173 ? -12.947 13.678 -0.823 1.00 79.69 173 ARG A O 1
ATOM 1289 N N . GLY A 1 174 ? -13.355 11.467 -1.002 1.00 74.00 174 GLY A N 1
ATOM 1290 C CA . GLY A 1 174 ? -14.517 11.576 -1.882 1.00 74.00 174 GLY A CA 1
ATOM 1291 C C . GLY A 1 174 ? -14.172 12.049 -3.299 1.00 74.00 174 GLY A C 1
ATOM 1292 O O . GLY A 1 174 ? -13.002 12.193 -3.664 1.00 74.00 174 GLY A O 1
ATOM 1293 N N . GLY A 1 175 ? -15.217 12.268 -4.099 1.00 89.69 175 GLY A N 1
ATOM 1294 C CA . GLY A 1 175 ? -15.098 12.587 -5.523 1.00 89.69 175 GLY A CA 1
ATOM 1295 C C . GLY A 1 175 ? -14.554 11.425 -6.360 1.00 89.69 175 GLY A C 1
ATOM 1296 O O . GLY A 1 175 ? -14.396 10.302 -5.880 1.00 89.69 175 GLY A O 1
ATOM 1297 N N . ASP A 1 176 ? -14.239 11.710 -7.622 1.00 94.19 176 ASP A N 1
ATOM 1298 C CA . ASP A 1 176 ? -13.930 10.658 -8.598 1.00 94.19 176 ASP A CA 1
ATOM 1299 C C . ASP A 1 176 ? -12.494 10.132 -8.495 1.00 94.19 176 ASP A C 1
ATOM 1301 O O . ASP A 1 176 ? -12.204 9.014 -8.917 1.00 94.19 176 ASP A O 1
ATOM 1305 N N . ALA A 1 177 ? -11.558 10.918 -7.952 1.00 91.19 177 ALA A N 1
ATOM 1306 C CA . ALA A 1 177 ? -10.136 10.572 -7.990 1.00 91.19 177 ALA A CA 1
ATOM 1307 C C . ALA A 1 177 ? -9.798 9.254 -7.256 1.00 91.19 177 ALA A C 1
ATOM 1309 O O . ALA A 1 177 ? -9.112 8.418 -7.854 1.00 91.19 177 ALA A O 1
ATOM 1310 N N . PRO A 1 178 ? -10.284 8.989 -6.024 1.00 81.31 178 PRO A N 1
ATOM 1311 C CA . PRO A 1 178 ? -10.048 7.705 -5.364 1.00 81.31 178 PRO A CA 1
ATOM 1312 C C . PRO A 1 178 ? -10.686 6.519 -6.096 1.00 81.31 178 PRO A C 1
ATOM 1314 O O . PRO A 1 178 ? -10.084 5.445 -6.164 1.00 81.31 178 PRO A O 1
ATOM 1317 N N . GLN A 1 179 ? -11.868 6.710 -6.686 1.00 87.56 179 GLN A N 1
ATOM 1318 C CA . GLN A 1 179 ? -12.537 5.680 -7.477 1.00 87.56 179 GLN A CA 1
ATOM 1319 C C . GLN A 1 179 ? -11.733 5.340 -8.735 1.00 87.56 179 GLN A C 1
ATOM 1321 O O . GLN A 1 179 ? -11.383 4.176 -8.936 1.00 87.56 179 GLN A O 1
ATOM 1326 N N . ARG A 1 180 ? -11.353 6.352 -9.521 1.00 92.75 180 ARG A N 1
ATOM 1327 C CA . ARG A 1 180 ? -10.566 6.178 -10.750 1.00 92.75 180 ARG A CA 1
ATOM 1328 C C . ARG A 1 180 ? -9.197 5.560 -10.479 1.00 92.75 180 ARG A C 1
ATOM 1330 O O . ARG A 1 180 ? -8.740 4.732 -11.260 1.00 92.75 180 ARG A O 1
ATOM 1337 N N . ALA A 1 181 ? -8.545 5.914 -9.370 1.00 88.06 181 ALA A N 1
ATOM 1338 C CA . ALA A 1 181 ? -7.275 5.302 -8.980 1.00 88.06 181 ALA A CA 1
ATOM 1339 C C . ALA A 1 181 ? -7.432 3.807 -8.653 1.00 88.06 181 ALA A C 1
ATOM 1341 O O . ALA A 1 181 ? -6.635 2.988 -9.113 1.00 88.06 181 ALA A O 1
ATOM 1342 N N . ALA A 1 182 ? -8.477 3.429 -7.908 1.00 86.94 182 ALA A N 1
ATOM 1343 C CA . ALA A 1 182 ? -8.775 2.021 -7.647 1.00 86.94 182 ALA A CA 1
ATOM 1344 C C . ALA A 1 182 ? -9.113 1.252 -8.932 1.00 86.94 182 ALA A C 1
ATOM 1346 O O . ALA A 1 182 ? -8.611 0.149 -9.132 1.00 86.94 182 ALA A O 1
ATOM 1347 N N . GLU A 1 183 ? -9.952 1.822 -9.798 1.00 92.62 183 GLU A N 1
ATOM 1348 C CA . GLU A 1 183 ? -10.313 1.233 -11.093 1.00 92.62 183 GLU A CA 1
ATOM 1349 C C . GLU A 1 183 ? -9.086 1.043 -11.981 1.00 92.62 183 GLU A C 1
ATOM 1351 O O . GLU A 1 183 ? -8.923 -0.021 -12.570 1.00 92.62 183 GLU A O 1
ATOM 1356 N N . HIS A 1 184 ? -8.178 2.019 -12.006 1.00 92.81 184 HIS A N 1
ATOM 1357 C CA . HIS A 1 184 ? -6.927 1.909 -12.742 1.00 92.81 184 HIS A CA 1
ATOM 1358 C C . HIS A 1 184 ? -6.056 0.753 -12.233 1.00 92.81 184 HIS A C 1
ATOM 1360 O O . HIS A 1 184 ? -5.586 -0.047 -13.037 1.00 92.81 184 HIS A O 1
ATOM 1366 N N . ILE A 1 185 ? -5.883 0.604 -10.914 1.00 91.12 185 ILE A N 1
ATOM 1367 C CA . ILE A 1 185 ? -5.129 -0.526 -10.339 1.00 91.12 185 ILE A CA 1
ATOM 1368 C C . ILE A 1 185 ? -5.782 -1.862 -10.705 1.00 91.12 185 ILE A C 1
ATOM 1370 O O . ILE A 1 185 ? -5.088 -2.798 -11.099 1.00 91.12 185 ILE A O 1
ATOM 1374 N N . VAL A 1 186 ? -7.108 -1.960 -10.588 1.00 91.50 186 VAL A N 1
ATOM 1375 C CA . VAL A 1 186 ? -7.854 -3.172 -10.957 1.00 91.50 186 VAL A CA 1
ATOM 1376 C C . VAL A 1 186 ? -7.699 -3.475 -12.446 1.00 91.50 186 VAL A C 1
ATOM 1378 O O . VAL A 1 186 ? -7.531 -4.633 -12.817 1.00 91.50 186 VAL A O 1
ATOM 1381 N N . GLU A 1 187 ? -7.691 -2.459 -13.304 1.00 93.50 187 GLU A N 1
ATOM 1382 C CA . GLU A 1 187 ? -7.482 -2.636 -14.739 1.00 93.50 187 GLU A CA 1
ATOM 1383 C C . GLU A 1 187 ? -6.058 -3.106 -15.061 1.00 93.50 187 GLU A C 1
ATOM 1385 O O . GLU A 1 187 ? -5.879 -3.994 -15.894 1.00 93.50 187 GLU A O 1
ATOM 1390 N N . LEU A 1 188 ? -5.040 -2.586 -14.366 1.00 92.50 188 LEU A N 1
ATOM 1391 C CA . LEU A 1 188 ? -3.666 -3.081 -14.492 1.00 92.50 188 LEU A CA 1
ATOM 1392 C C . LEU A 1 188 ? -3.555 -4.558 -14.081 1.00 92.50 188 LEU A C 1
ATOM 1394 O O . LEU A 1 188 ? -2.845 -5.318 -14.739 1.00 92.50 188 LEU A O 1
ATOM 1398 N N . GLN A 1 189 ? -4.279 -4.976 -13.037 1.00 93.38 189 GLN A N 1
ATOM 1399 C CA . GLN A 1 189 ? -4.378 -6.385 -12.636 1.00 93.38 189 GLN A CA 1
ATOM 1400 C C . GLN A 1 189 ? -5.084 -7.222 -13.711 1.00 93.38 189 GLN A C 1
ATOM 1402 O O . GLN A 1 189 ? -4.590 -8.273 -14.110 1.00 93.38 189 GLN A O 1
ATOM 1407 N N . ARG A 1 190 ? -6.222 -6.741 -14.229 1.00 93.81 190 ARG A N 1
ATOM 1408 C CA . ARG A 1 190 ? -7.026 -7.437 -15.247 1.00 93.81 190 ARG A CA 1
ATOM 1409 C C . ARG A 1 190 ? -6.259 -7.648 -16.552 1.00 93.81 190 ARG A C 1
ATOM 1411 O O . ARG A 1 190 ? -6.401 -8.691 -17.180 1.00 93.81 190 ARG A O 1
ATOM 1418 N N . ARG A 1 191 ? -5.451 -6.667 -16.959 1.00 92.25 191 ARG A N 1
ATOM 1419 C CA . ARG A 1 191 ? -4.621 -6.723 -18.174 1.00 92.25 191 ARG A CA 1
ATOM 1420 C C . ARG A 1 191 ? -3.350 -7.559 -18.013 1.00 92.25 191 ARG A C 1
ATOM 1422 O O . ARG A 1 191 ? -2.603 -7.681 -18.976 1.00 92.25 191 ARG A O 1
ATOM 1429 N N . GLY A 1 192 ? -3.076 -8.086 -16.818 1.00 90.38 192 GLY A N 1
ATOM 1430 C CA . GLY A 1 192 ? -1.851 -8.835 -16.536 1.00 90.38 192 GLY A CA 1
ATOM 1431 C C . GLY A 1 192 ? -0.587 -7.972 -16.504 1.00 90.38 192 GLY A C 1
ATOM 1432 O O . GLY A 1 192 ? 0.509 -8.524 -16.521 1.00 90.38 192 GLY A O 1
ATOM 1433 N N . VAL A 1 193 ? -0.731 -6.640 -16.445 1.00 90.50 193 VAL A N 1
ATOM 1434 C CA . VAL A 1 193 ? 0.390 -5.720 -16.200 1.00 90.50 193 VAL A CA 1
ATOM 1435 C C . VAL A 1 193 ? 0.850 -5.899 -14.758 1.00 90.50 193 VAL A C 1
ATOM 1437 O O . VAL A 1 193 ? 2.027 -6.108 -14.494 1.00 90.50 193 VAL A O 1
ATOM 1440 N N . LEU A 1 194 ? -0.088 -5.890 -13.812 1.00 91.81 194 LEU A N 1
ATOM 1441 C CA . LEU A 1 194 ? 0.168 -6.371 -12.461 1.00 91.81 194 LEU A CA 1
ATOM 1442 C C . LEU A 1 194 ? -0.219 -7.845 -12.395 1.00 91.81 194 LEU A C 1
ATOM 1444 O O . LEU A 1 194 ? -1.391 -8.178 -12.566 1.00 91.81 194 LEU A O 1
ATOM 1448 N N . GLN A 1 195 ? 0.744 -8.717 -12.118 1.00 92.56 195 GLN A N 1
ATOM 1449 C CA . GLN A 1 195 ? 0.491 -10.141 -11.915 1.00 92.56 195 GLN A CA 1
ATOM 1450 C C . GLN A 1 195 ? 0.585 -10.494 -10.444 1.00 92.56 195 GLN A C 1
ATOM 1452 O O . GLN A 1 195 ? 1.272 -9.832 -9.660 1.00 92.56 195 GLN A O 1
ATOM 1457 N N . ARG A 1 196 ? -0.177 -11.513 -10.055 1.00 91.50 196 ARG A N 1
ATOM 1458 C CA . ARG A 1 196 ? -0.151 -12.006 -8.689 1.00 91.50 196 ARG A CA 1
ATOM 1459 C C . ARG A 1 196 ? 1.193 -12.680 -8.456 1.00 91.50 196 ARG A C 1
ATOM 1461 O O . ARG A 1 196 ? 1.585 -13.536 -9.238 1.00 91.50 196 ARG A O 1
ATOM 1468 N N . LEU A 1 197 ? 1.866 -12.295 -7.380 1.00 84.50 197 LEU A N 1
ATOM 1469 C CA . LEU A 1 197 ? 3.083 -12.974 -6.975 1.00 84.50 197 LEU A CA 1
ATOM 1470 C C . LEU A 1 197 ? 2.685 -14.282 -6.284 1.00 84.50 197 LEU A C 1
ATOM 1472 O O . LEU A 1 197 ? 2.026 -14.257 -5.240 1.00 84.50 197 LEU A O 1
ATOM 1476 N N . GLU A 1 198 ? 3.037 -15.412 -6.887 1.00 73.38 198 GLU A N 1
ATOM 1477 C CA . GLU A 1 198 ? 2.916 -16.710 -6.227 1.00 73.38 198 GLU A CA 1
ATOM 1478 C C . GLU A 1 198 ? 4.035 -16.820 -5.188 1.00 73.38 198 GLU A C 1
ATOM 1480 O O . GLU A 1 198 ? 5.198 -16.537 -5.478 1.00 73.38 198 GLU A O 1
ATOM 1485 N N . THR A 1 199 ? 3.653 -17.114 -3.947 1.00 59.09 199 THR A N 1
ATOM 1486 C CA . THR A 1 199 ? 4.545 -17.208 -2.782 1.00 59.09 199 THR A CA 1
ATOM 1487 C C . THR A 1 199 ? 4.391 -18.564 -2.133 1.00 59.09 199 THR A C 1
ATOM 1489 O O . THR A 1 199 ? 3.257 -19.096 -2.179 1.00 59.09 199 THR A O 1
#

Secondary structure (DSSP, 8-state):
--S-HHHHHHHHHHHHTTT--SHHHHHHHHHTS-HHHHHHTTPPPPSS-GGGGSPPHHHHHHHHHHHHH-SS----------STTGGGT--EEEE---HHHHTTSS-SS-TTHHHHT-TTEEEEEE---TTT-TT------EEEETTTEEEEES--SSHHHHHHS---EEEEESSHHHHHHHHHHHHHHHTTSEEE---

Nearest PDB structures (foldseek):
  1byr-assembly1_A  TM=7.040E-01  e=7.371E-04  Salmonella enterica subsp. enterica serovar Typhimurium
  4ggj-assembly1_A  TM=7.190E-01  e=1.356E-03  Mus musculus
  4urj-assembly2_C  TM=6.503E-01  e=7.035E-03  Homo sapiens
  8q1x-assembly1_A  TM=5.825E-01  e=8.977E-03  Homo sapiens
  8q1x-assembly1_B  TM=5.792E-01  e=9.542E-03  Homo sapiens

Sequence (199 aa):
MRHPLVTVLALTARAVLAGARSLLAVGEWVADAPPALLERLGTVVDPLYPKRSWPAESTIRRLLARVDTDASPSGGSGTTASGAAAARGVRTHVVVETLAGARGLLSGREPAGAFASVPELRLWHWVRDPATDSYARQHAKLAVADRQVLFLGSANLTESAARRNIEAGVLIRGGDAPQRAAEHIVELQRRGVLQRLET

Solvent-accessible surface area (backbone atoms only — not comparable to full-atom values): 11744 Å² total; per-residue (Å²): 130,97,66,58,69,64,45,47,51,53,46,46,53,49,19,38,53,70,65,33,85,35,59,64,44,25,24,53,43,43,72,68,50,59,67,68,59,43,48,56,56,32,43,76,68,41,88,90,50,46,77,74,57,47,67,49,42,71,51,46,47,53,53,29,39,45,73,67,49,59,63,77,89,82,90,78,90,78,92,82,63,70,67,56,28,61,76,68,74,64,81,48,74,45,79,41,68,38,45,84,61,38,76,68,79,43,80,76,55,55,61,48,60,81,51,60,85,40,83,58,53,45,45,25,29,66,58,75,53,74,88,80,42,76,84,69,74,95,74,84,34,67,51,70,46,95,45,37,31,24,23,43,40,71,45,59,96,34,44,60,38,54,71,76,49,92,66,56,72,50,66,46,72,50,72,63,64,15,34,52,53,45,50,49,55,51,48,35,41,73,71,53,37,32,34,75,57,87,122

InterPro domains:
  IPR001736 Phospholipase D/Transphosphatidylase [PS50035] (134-161)
  IPR025202 Cardiolipin synthase-like, phospholipase D-like domain [PF13091] (133-184)
  IPR032806 H repeat-associated protein, N-terminal [PF13808] (2-71)

Organism: NCBI:txid887462

Foldseek 3Di:
DQDDLQLLVVLQQVQVLVVQQFLVSSQVSQLVPDLVSLVLVQQDQDPVCRSVSTQHSVRSLVSLQCLVPPQDDDDDDDDDRQPRNVVPPDQAEDEDQFPVNCVPVDDHDTSCVSVVVRPRYFYKYFDDDCVPCVPPHDQWDWDADPLFKIKGKNADSHSCSRPPDDMDIDIGGDDRVSNVVVVVVVVCDVVVRIDTDDD